Protein AF-A0A913Z3S0-F1 (afdb_monomer_lite)

Radius of gyration: 26.35 Å; chains: 1; bounding box: 71×67×76 Å

Organism: Patiria miniata (NCBI:txid46514)

InterPro domains:
  IPR031569 Apextrin, C-terminal domain [PF16977] (37-246)

Structure (mmCIF, N/CA/C/O backbone):
data_AF-A0A913Z3S0-F1
#
_entry.id   AF-A0A913Z3S0-F1
#
loop_
_atom_site.group_PDB
_atom_site.id
_atom_site.type_symbol
_atom_site.label_atom_id
_atom_site.label_alt_id
_atom_site.label_comp_id
_atom_site.label_asym_id
_atom_site.label_entity_id
_atom_site.label_seq_id
_atom_site.pdbx_PDB_ins_code
_atom_site.Cartn_x
_atom_site.Cartn_y
_atom_site.Cartn_z
_atom_site.occupancy
_atom_site.B_iso_or_equiv
_atom_site.auth_seq_id
_atom_site.auth_comp_id
_atom_site.auth_asym_id
_atom_site.auth_atom_id
_atom_site.pdbx_PDB_model_num
ATOM 1 N N . MET A 1 1 ? 55.922 -27.548 53.285 1.00 49.22 1 MET A N 1
ATOM 2 C CA . MET A 1 1 ? 54.599 -26.896 53.337 1.00 49.22 1 MET A CA 1
ATOM 3 C C . MET A 1 1 ? 54.273 -26.433 51.918 1.00 49.22 1 MET A C 1
ATOM 5 O O . MET A 1 1 ? 53.937 -25.281 51.710 1.00 49.22 1 MET A O 1
ATOM 9 N N . ASP A 1 2 ? 54.401 -27.344 50.937 1.00 49.00 2 ASP A N 1
ATOM 10 C CA . ASP A 1 2 ? 54.644 -26.981 49.523 1.00 49.00 2 ASP A CA 1
ATOM 11 C C . ASP A 1 2 ? 53.854 -27.836 48.517 1.00 49.00 2 ASP A C 1
ATOM 13 O O . ASP A 1 2 ? 54.089 -27.777 47.317 1.00 49.00 2 ASP A O 1
ATOM 17 N N . ALA A 1 3 ? 52.885 -28.629 48.984 1.00 47.06 3 ALA A N 1
ATOM 18 C CA . ALA A 1 3 ? 52.054 -29.469 48.112 1.00 47.06 3 ALA A CA 1
ATOM 19 C C . ALA A 1 3 ? 50.626 -28.924 47.899 1.00 47.06 3 ALA A C 1
ATOM 21 O O . ALA A 1 3 ? 49.913 -29.406 47.025 1.00 47.06 3 ALA A O 1
ATOM 22 N N . LEU A 1 4 ? 50.210 -27.901 48.656 1.00 44.16 4 LEU A N 1
ATOM 23 C CA . LEU A 1 4 ? 48.840 -27.360 48.630 1.00 44.16 4 LEU A CA 1
ATOM 24 C C . LEU A 1 4 ? 48.677 -26.085 47.785 1.00 44.16 4 LEU A C 1
ATOM 26 O O . LEU A 1 4 ? 47.554 -25.741 47.429 1.00 44.16 4 LEU A O 1
ATOM 30 N N . LEU A 1 5 ? 49.770 -25.412 47.398 1.00 44.12 5 LEU A N 1
ATOM 31 C CA . LEU A 1 5 ? 49.706 -24.223 46.531 1.00 44.12 5 LEU A CA 1
ATOM 32 C C . LEU A 1 5 ? 49.682 -24.550 45.023 1.00 44.12 5 LEU A C 1
ATOM 34 O O . LEU A 1 5 ? 49.342 -23.692 44.215 1.00 44.12 5 LEU A O 1
ATOM 38 N N . SER A 1 6 ? 50.019 -25.782 44.630 1.00 49.59 6 SER A N 1
ATOM 39 C CA . SER A 1 6 ? 50.138 -26.183 43.215 1.00 49.59 6 SER A CA 1
ATOM 40 C C . SER A 1 6 ? 48.793 -26.561 42.575 1.00 49.59 6 SER A C 1
ATOM 42 O O . SER A 1 6 ? 48.565 -26.339 41.385 1.00 49.59 6 SER A O 1
ATOM 44 N N . THR A 1 7 ? 47.855 -27.087 43.364 1.00 50.47 7 THR A N 1
ATOM 45 C CA . THR A 1 7 ? 46.539 -27.536 42.881 1.00 50.47 7 THR A CA 1
ATOM 46 C C . THR A 1 7 ? 45.534 -26.392 42.745 1.00 50.47 7 THR A C 1
ATOM 48 O O . THR A 1 7 ? 44.784 -26.365 41.771 1.00 50.47 7 THR A O 1
ATOM 51 N N . GLY A 1 8 ? 45.561 -25.400 43.644 1.00 47.22 8 GLY A N 1
ATOM 52 C CA . GLY A 1 8 ? 44.646 -24.249 43.596 1.00 47.22 8 GLY A CA 1
ATOM 53 C C . GLY A 1 8 ? 44.872 -23.327 42.391 1.00 47.22 8 GLY A C 1
ATOM 54 O O . GLY A 1 8 ? 43.916 -22.881 41.759 1.00 47.22 8 GLY A O 1
ATOM 55 N N . VAL A 1 9 ? 46.133 -23.103 42.006 1.00 52.78 9 VAL A N 1
ATOM 56 C CA . VAL A 1 9 ? 46.482 -22.239 40.862 1.00 52.78 9 VAL A CA 1
ATOM 57 C C . VAL A 1 9 ? 46.132 -22.902 39.525 1.00 52.78 9 VAL A C 1
ATOM 59 O O . VAL A 1 9 ? 45.690 -22.222 38.602 1.00 52.78 9 VAL A O 1
ATOM 62 N N . ARG A 1 10 ? 46.239 -24.237 39.425 1.00 51.81 10 ARG A N 1
ATOM 63 C CA . ARG A 1 10 ? 45.826 -24.991 38.226 1.00 51.81 10 ARG A CA 1
ATOM 64 C C . ARG A 1 10 ? 44.311 -24.971 38.009 1.00 51.81 10 ARG A C 1
ATOM 66 O O . ARG A 1 10 ? 43.880 -24.871 36.864 1.00 51.81 10 ARG A O 1
ATOM 73 N N . PHE A 1 11 ? 43.515 -25.000 39.080 1.00 53.03 11 PHE A N 1
ATOM 74 C CA . PHE A 1 11 ? 42.055 -24.867 38.985 1.00 53.03 11 PHE A CA 1
ATOM 75 C C . PHE A 1 11 ? 41.619 -23.461 38.556 1.00 53.03 11 PHE A C 1
ATOM 77 O O . PHE A 1 11 ? 40.721 -23.326 37.728 1.00 53.03 11 PHE A O 1
ATOM 84 N N . LEU A 1 12 ? 42.290 -22.417 39.050 1.00 51.47 12 LEU A N 1
ATOM 85 C CA . LEU A 1 12 ? 42.024 -21.035 38.639 1.00 51.47 12 LEU A CA 1
ATOM 86 C C . LEU A 1 12 ? 42.418 -20.772 37.178 1.00 51.47 12 LEU A C 1
ATOM 88 O O . LEU A 1 12 ? 41.673 -20.110 36.461 1.00 51.47 12 LEU A O 1
ATOM 92 N N . LEU A 1 13 ? 43.532 -21.340 36.702 1.00 50.69 13 LEU A N 1
ATOM 93 C CA . LEU A 1 13 ? 43.939 -21.227 35.296 1.00 50.69 13 LEU A CA 1
ATOM 94 C C . LEU A 1 13 ? 42.990 -21.961 34.340 1.00 50.69 13 LEU A C 1
ATOM 96 O O . LEU A 1 13 ? 42.693 -21.427 33.277 1.00 50.69 13 LEU A O 1
ATOM 100 N N . LEU A 1 14 ? 42.478 -23.137 34.721 1.00 53.06 14 LEU A N 1
ATOM 101 C CA . LEU A 1 14 ? 41.482 -23.869 33.926 1.00 53.06 14 LEU A CA 1
ATOM 102 C C . LEU A 1 14 ? 40.131 -23.143 33.883 1.00 53.06 14 LEU A C 1
ATOM 104 O O . LEU A 1 14 ? 39.537 -23.051 32.815 1.00 53.06 14 LEU A O 1
ATOM 108 N N . ALA A 1 15 ? 39.685 -22.552 34.996 1.00 53.06 15 ALA A N 1
ATOM 109 C CA . ALA A 1 15 ? 38.455 -21.758 35.023 1.00 53.06 15 ALA A CA 1
ATOM 110 C C . ALA A 1 15 ? 38.565 -20.471 34.182 1.00 53.06 15 ALA A C 1
ATOM 112 O O . ALA A 1 15 ? 37.610 -20.091 33.508 1.00 53.06 15 ALA A O 1
ATOM 113 N N . VAL A 1 16 ? 39.732 -19.814 34.166 1.00 54.34 16 VAL A N 1
ATOM 114 C CA . VAL A 1 16 ? 39.982 -18.632 33.318 1.00 54.34 16 VAL A CA 1
ATOM 115 C C . VAL A 1 16 ? 40.140 -19.020 31.837 1.00 54.34 16 VAL A C 1
ATOM 117 O O . VAL A 1 16 ? 39.708 -18.268 30.961 1.00 54.34 16 VAL A O 1
ATOM 120 N N . LEU A 1 17 ? 40.681 -20.204 31.527 1.00 48.53 17 LEU A N 1
ATOM 121 C CA . LEU A 1 17 ? 40.713 -20.738 30.158 1.00 48.53 17 LEU A CA 1
ATOM 122 C C . LEU A 1 17 ? 39.316 -21.124 29.642 1.00 48.53 17 LEU A C 1
ATOM 124 O O . LEU A 1 17 ? 38.975 -20.767 28.520 1.00 48.53 17 LEU A O 1
ATOM 128 N N . GLU A 1 18 ? 38.469 -21.736 30.468 1.00 50.16 18 GLU A N 1
ATOM 129 C CA . GLU A 1 18 ? 37.053 -21.987 30.146 1.00 50.16 18 GLU A CA 1
ATOM 130 C C . GLU A 1 18 ? 36.276 -20.667 29.944 1.00 50.16 18 GLU A C 1
ATOM 132 O O . GLU A 1 18 ? 35.569 -20.505 28.950 1.00 50.16 18 GLU A O 1
ATOM 137 N N . LEU A 1 19 ? 36.483 -19.657 30.801 1.00 47.25 19 LEU A N 1
ATOM 138 C CA . LEU A 1 19 ? 35.848 -18.332 30.670 1.00 47.25 19 LEU A CA 1
ATOM 139 C C . LEU A 1 19 ? 36.369 -17.499 29.481 1.00 47.25 19 LEU A C 1
ATOM 141 O O . LEU A 1 19 ? 35.657 -16.619 28.992 1.00 47.25 19 LEU A O 1
ATOM 145 N N . SER A 1 20 ? 37.586 -17.761 28.995 1.00 49.09 20 SER A N 1
ATOM 146 C CA . SER A 1 20 ? 38.148 -17.103 27.801 1.00 49.09 20 SER A CA 1
ATOM 147 C C . SER A 1 20 ? 37.795 -17.826 26.497 1.00 49.09 20 SER A C 1
ATOM 149 O O . SER A 1 20 ? 37.599 -17.165 25.475 1.00 49.09 20 SER A O 1
ATOM 151 N N . LEU A 1 21 ? 37.592 -19.147 26.532 1.00 45.66 21 LEU A N 1
ATOM 152 C CA . LEU A 1 21 ? 37.052 -19.908 25.402 1.00 45.66 21 LEU A CA 1
ATOM 153 C C . LEU A 1 21 ? 35.543 -19.668 25.217 1.00 45.66 21 LEU A C 1
ATOM 155 O O . LEU A 1 21 ? 35.078 -19.606 24.080 1.00 45.66 21 LEU A O 1
ATOM 159 N N . PHE A 1 22 ? 34.794 -19.376 26.288 1.00 42.31 22 PHE A N 1
ATOM 160 C CA . PHE A 1 22 ? 33.386 -18.956 26.188 1.00 42.31 22 PHE A CA 1
ATOM 161 C C . PHE A 1 22 ? 33.169 -17.508 25.713 1.00 42.31 22 PHE A C 1
ATOM 163 O O . PHE A 1 22 ? 32.039 -17.134 25.400 1.00 42.31 22 PHE A O 1
ATOM 170 N N . ARG A 1 23 ? 34.221 -16.686 25.584 1.00 41.53 23 ARG A N 1
ATOM 171 C CA . ARG A 1 23 ? 34.116 -15.343 24.976 1.00 41.53 23 ARG A CA 1
ATOM 172 C C . ARG A 1 23 ? 34.220 -15.331 23.449 1.00 41.53 23 ARG A C 1
ATOM 174 O O . ARG A 1 23 ? 34.022 -14.275 22.855 1.00 41.53 23 ARG A O 1
ATOM 181 N N . SER A 1 24 ? 34.489 -16.471 22.811 1.00 44.44 24 SER A N 1
ATOM 182 C CA . SER A 1 24 ? 34.854 -16.510 21.386 1.00 44.44 24 SER A CA 1
ATOM 183 C C . SER A 1 24 ? 33.814 -17.151 20.451 1.00 44.44 24 SER A C 1
ATOM 185 O O . SER A 1 24 ? 34.102 -17.317 19.272 1.00 44.44 24 SER A O 1
ATOM 187 N N . VAL A 1 25 ? 32.596 -17.476 20.917 1.00 44.62 25 VAL A N 1
ATOM 188 C CA . VAL A 1 25 ? 31.529 -18.059 20.061 1.00 44.62 25 VAL A CA 1
ATOM 189 C C . VAL A 1 25 ? 30.161 -17.396 20.279 1.00 44.62 25 VAL A C 1
ATOM 191 O O . VAL A 1 25 ? 29.127 -18.049 20.302 1.00 44.62 25 VAL A O 1
ATOM 194 N N . ILE A 1 26 ? 30.128 -16.069 20.414 1.00 40.88 26 ILE A N 1
ATOM 195 C CA . ILE A 1 26 ? 28.912 -15.279 20.147 1.00 40.88 26 ILE A CA 1
ATOM 196 C C . ILE A 1 26 ? 29.317 -14.025 19.361 1.00 40.88 26 ILE A C 1
ATOM 198 O O . ILE A 1 26 ? 29.031 -12.896 19.738 1.00 40.88 26 ILE A O 1
ATOM 202 N N . THR A 1 27 ? 29.956 -14.204 18.207 1.00 36.81 27 THR A N 1
ATOM 203 C CA . THR A 1 27 ? 29.593 -13.365 17.060 1.00 36.81 27 THR A CA 1
ATOM 204 C C . THR A 1 27 ? 28.292 -13.944 16.524 1.00 36.81 27 THR A C 1
ATOM 206 O O . THR A 1 27 ? 28.250 -14.644 15.517 1.00 36.81 27 THR A O 1
ATOM 209 N N . VAL A 1 28 ? 27.195 -13.673 17.240 1.00 35.31 28 VAL A N 1
ATOM 210 C CA . VAL A 1 28 ? 25.898 -13.617 16.575 1.00 35.31 28 VAL A CA 1
ATOM 211 C C . VAL A 1 28 ? 26.104 -12.592 15.477 1.00 35.31 28 VAL A C 1
ATOM 213 O O . VAL A 1 28 ? 26.334 -11.414 15.753 1.00 35.31 28 VAL A O 1
ATOM 216 N N . LEU A 1 29 ? 26.095 -13.073 14.237 1.00 31.69 29 LEU A N 1
ATOM 217 C CA . LEU A 1 29 ? 25.729 -12.286 13.078 1.00 31.69 29 LEU A CA 1
ATOM 218 C C . LEU A 1 29 ? 24.422 -11.573 13.441 1.00 31.69 29 LEU A C 1
ATOM 220 O O . LEU A 1 29 ? 23.332 -12.077 13.198 1.00 31.69 29 LEU A O 1
ATOM 224 N N . HIS A 1 30 ? 24.521 -10.385 14.034 1.00 35.31 30 HIS A N 1
ATOM 225 C CA . HIS A 1 30 ? 23.514 -9.359 13.861 1.00 35.31 30 HIS A CA 1
ATOM 226 C C . HIS A 1 30 ? 23.657 -8.916 12.402 1.00 35.31 30 HIS A C 1
ATOM 228 O O . HIS A 1 30 ? 24.144 -7.829 12.100 1.00 35.31 30 HIS A O 1
ATOM 234 N N . SER A 1 31 ? 23.248 -9.778 11.461 1.00 35.12 31 SER A N 1
ATOM 235 C CA . SER A 1 31 ? 22.672 -9.263 10.229 1.00 35.12 31 SER A CA 1
ATOM 236 C C . SER A 1 31 ? 21.487 -8.443 10.713 1.00 35.12 31 SER A C 1
ATOM 238 O O . SER A 1 31 ? 20.513 -9.022 11.190 1.00 35.12 31 SER A O 1
ATOM 240 N N . GLY A 1 32 ? 21.655 -7.118 10.770 1.00 38.78 32 GLY A N 1
ATOM 241 C CA . GLY A 1 32 ? 20.707 -6.214 11.412 1.00 38.78 32 GLY A CA 1
ATOM 242 C C . GLY A 1 32 ? 19.285 -6.598 11.034 1.00 38.78 32 GLY A C 1
ATOM 243 O O . GLY A 1 32 ? 18.932 -6.544 9.854 1.00 38.78 32 GLY A O 1
ATOM 244 N N . ARG A 1 33 ? 18.529 -7.060 12.033 1.00 47.69 33 ARG A N 1
ATOM 245 C CA . ARG A 1 33 ? 17.129 -7.440 11.900 1.00 47.69 33 ARG A CA 1
ATOM 246 C C . ARG A 1 33 ? 16.402 -6.229 11.337 1.00 47.69 33 ARG A C 1
ATOM 248 O O . ARG A 1 33 ? 16.387 -5.165 11.953 1.00 47.69 33 ARG A O 1
ATOM 255 N N . MET A 1 34 ? 15.945 -6.350 10.101 1.00 58.78 34 MET A N 1
ATOM 256 C CA . MET A 1 34 ? 15.409 -5.227 9.355 1.00 58.78 34 MET A CA 1
ATOM 257 C C . MET A 1 34 ? 13.897 -5.317 9.428 1.00 58.78 34 MET A C 1
ATOM 259 O O . MET A 1 34 ? 13.270 -6.025 8.646 1.00 58.78 34 MET A O 1
ATOM 263 N N . ASP A 1 35 ? 13.342 -4.625 10.415 1.00 65.00 35 ASP A N 1
ATOM 264 C CA . ASP A 1 35 ? 11.901 -4.521 10.599 1.00 65.00 35 ASP A CA 1
ATOM 265 C C . ASP A 1 35 ? 11.442 -3.228 9.911 1.00 65.00 35 ASP A C 1
ATOM 267 O O . ASP A 1 35 ? 11.605 -2.132 10.456 1.00 65.00 35 ASP A O 1
ATOM 271 N N . GLY A 1 36 ? 10.930 -3.342 8.688 1.00 78.62 36 GLY A N 1
ATOM 272 C CA . GLY A 1 36 ? 10.417 -2.211 7.923 1.00 78.62 36 GLY A CA 1
ATOM 273 C C . GLY A 1 36 ? 9.158 -2.603 7.169 1.00 78.62 36 GLY A C 1
ATOM 274 O O . GLY A 1 36 ? 9.085 -3.684 6.576 1.00 78.62 36 GLY A O 1
ATOM 275 N N . TYR A 1 37 ? 8.174 -1.710 7.172 1.00 87.81 37 TYR A N 1
ATOM 276 C CA . TYR A 1 37 ? 6.877 -1.948 6.544 1.00 87.81 37 TYR A CA 1
ATOM 277 C C . TYR A 1 37 ? 6.482 -0.761 5.689 1.00 87.81 37 TYR A C 1
ATOM 279 O O . TYR A 1 37 ? 6.926 0.366 5.916 1.00 87.81 37 TYR A O 1
ATOM 287 N N . ALA A 1 38 ? 5.640 -1.016 4.699 1.00 92.00 38 ALA A N 1
ATOM 288 C CA . ALA A 1 38 ? 5.065 0.041 3.901 1.00 92.00 38 ALA A CA 1
ATOM 289 C C . ALA A 1 38 ? 3.574 -0.159 3.695 1.00 92.00 38 ALA A C 1
ATOM 291 O O . ALA A 1 38 ? 3.070 -1.281 3.602 1.00 92.00 38 ALA A O 1
ATOM 292 N N . LEU A 1 39 ? 2.892 0.966 3.561 1.00 94.94 39 LEU A N 1
ATOM 293 C CA . LEU A 1 39 ? 1.493 1.045 3.186 1.00 94.94 39 LEU A CA 1
ATOM 294 C C . LEU A 1 39 ? 1.390 1.858 1.893 1.00 94.94 39 LEU A C 1
ATOM 296 O O . LEU A 1 39 ? 2.213 2.751 1.677 1.00 94.94 39 LEU A O 1
ATOM 300 N N . PRO A 1 40 ? 0.408 1.589 1.023 1.00 95.75 40 PRO A N 1
ATOM 301 C CA . PRO A 1 40 ? 0.079 2.511 -0.056 1.00 95.75 40 PRO A CA 1
ATOM 302 C C . PRO A 1 40 ? -0.143 3.923 0.492 1.00 95.75 40 PRO A C 1
ATOM 304 O O . PRO A 1 40 ? -0.771 4.095 1.538 1.00 95.75 40 PRO A O 1
ATOM 307 N N . ARG A 1 41 ? 0.399 4.933 -0.189 1.00 95.31 41 ARG A N 1
ATOM 308 C CA . ARG A 1 41 ? 0.311 6.323 0.263 1.00 95.31 41 ARG A CA 1
ATOM 309 C C . ARG A 1 41 ? -1.064 6.898 -0.077 1.00 95.31 41 ARG A C 1
ATOM 311 O O . ARG A 1 41 ? -1.440 6.867 -1.245 1.00 95.31 41 ARG A O 1
ATOM 318 N N . PRO A 1 42 ? -1.805 7.467 0.882 1.00 95.62 42 PRO A N 1
ATOM 319 C CA . PRO A 1 42 ? -2.988 8.259 0.568 1.00 95.62 42 PRO A CA 1
ATOM 320 C C . PRO A 1 42 ? -2.648 9.586 -0.108 1.00 95.62 42 PRO A C 1
ATOM 322 O O . PRO A 1 42 ? -1.573 10.146 0.107 1.00 95.62 42 PRO A O 1
ATOM 325 N N . LEU A 1 43 ? -3.602 10.163 -0.843 1.00 93.19 43 LEU A N 1
ATOM 326 C CA . LEU A 1 43 ? -3.465 11.506 -1.427 1.00 93.19 43 LEU A CA 1
ATOM 327 C C . LEU A 1 43 ? -3.215 12.597 -0.372 1.00 93.19 43 LEU A C 1
ATOM 329 O O . LEU A 1 43 ? -2.588 13.618 -0.663 1.00 93.19 43 LEU A O 1
ATOM 333 N N . THR A 1 44 ? -3.667 12.381 0.865 1.00 91.62 44 THR A N 1
ATOM 334 C CA . THR A 1 44 ? -3.409 13.275 2.003 1.00 91.62 44 THR A CA 1
ATOM 335 C C . THR A 1 44 ? -1.950 13.265 2.469 1.00 91.62 44 THR A C 1
ATOM 337 O O . THR A 1 44 ? -1.547 14.181 3.183 1.00 91.62 44 THR A O 1
ATOM 340 N N . GLY A 1 45 ? -1.154 12.282 2.040 1.00 91.69 45 GLY A N 1
ATOM 341 C CA . GLY A 1 45 ? 0.229 12.068 2.461 1.00 91.69 45 GLY A CA 1
ATOM 342 C C . GLY A 1 45 ? 0.366 11.006 3.552 1.00 91.69 45 GLY A C 1
ATOM 343 O O . GLY A 1 45 ? -0.612 10.376 3.953 1.00 91.69 45 GLY A O 1
ATOM 344 N N . CYS A 1 46 ? 1.600 10.800 4.007 1.00 89.50 46 CYS A N 1
ATOM 345 C CA . CYS A 1 46 ? 1.919 9.847 5.065 1.00 89.50 46 CYS A CA 1
ATOM 346 C C . CYS A 1 46 ? 1.687 10.422 6.463 1.00 89.50 46 CYS A C 1
ATOM 348 O O . CYS A 1 46 ? 1.741 11.637 6.666 1.00 89.50 46 CYS A O 1
ATOM 350 N N . THR A 1 47 ? 1.464 9.526 7.427 1.00 84.56 47 THR A N 1
ATOM 351 C CA . THR A 1 47 ? 1.473 9.876 8.852 1.00 84.56 47 THR A CA 1
ATOM 352 C C . THR A 1 47 ? 2.847 10.407 9.279 1.00 84.56 47 THR A C 1
ATOM 354 O O . THR A 1 47 ? 3.853 10.202 8.588 1.00 84.56 47 THR A O 1
ATOM 357 N N . GLU A 1 48 ? 2.896 11.111 10.409 1.00 72.69 48 GLU A N 1
ATOM 358 C CA . GLU A 1 48 ? 4.136 11.685 10.933 1.00 72.69 48 GLU A CA 1
ATOM 359 C C . GLU A 1 48 ? 5.213 10.595 11.099 1.00 72.69 48 GLU A C 1
ATOM 361 O O . GLU A 1 48 ? 4.917 9.452 11.444 1.00 72.69 48 GLU A O 1
ATOM 366 N N . HIS A 1 49 ? 6.468 10.932 10.792 1.00 76.62 49 HIS A N 1
ATOM 367 C CA . HIS A 1 49 ? 7.634 10.030 10.838 1.00 76.62 49 HIS A CA 1
ATOM 368 C C . HIS A 1 49 ? 7.692 8.898 9.795 1.00 76.62 49 HIS A C 1
ATOM 370 O O . HIS A 1 49 ? 8.673 8.154 9.770 1.00 76.62 49 HIS A O 1
ATOM 376 N N . TRP A 1 50 ? 6.719 8.787 8.887 1.00 84.38 50 TRP A N 1
ATOM 377 C CA . TRP A 1 50 ? 6.805 7.872 7.745 1.00 84.38 50 TRP A CA 1
ATOM 378 C C . TRP A 1 50 ? 7.356 8.591 6.512 1.00 84.38 50 TRP A C 1
ATOM 380 O O . TRP A 1 50 ? 7.050 9.756 6.257 1.00 84.38 50 TRP A O 1
ATOM 390 N N . ALA A 1 51 ? 8.180 7.894 5.732 1.00 84.81 51 ALA A N 1
ATOM 391 C CA . ALA A 1 51 ? 8.805 8.456 4.542 1.00 84.81 51 ALA A CA 1
ATOM 392 C C . ALA A 1 51 ? 7.993 8.156 3.277 1.00 84.81 51 ALA A C 1
ATOM 394 O O . ALA A 1 51 ? 7.542 7.029 3.070 1.00 84.81 51 ALA A O 1
ATOM 395 N N . ASP A 1 52 ? 7.877 9.150 2.397 1.00 86.50 52 ASP A N 1
ATOM 396 C CA . ASP A 1 52 ? 7.329 8.963 1.054 1.00 86.50 52 ASP A CA 1
ATOM 397 C C . ASP A 1 52 ? 8.322 8.158 0.195 1.00 86.50 52 ASP A C 1
ATOM 399 O O . ASP A 1 52 ? 9.467 8.572 -0.014 1.00 86.50 52 ASP A O 1
ATOM 403 N N . PHE A 1 53 ? 7.869 7.044 -0.372 1.00 86.81 53 PHE A N 1
ATOM 404 C CA . PHE A 1 53 ? 8.607 6.252 -1.349 1.00 86.81 53 PHE A CA 1
ATOM 405 C C . PHE A 1 53 ? 7.838 6.191 -2.664 1.00 86.81 53 PHE A C 1
ATOM 407 O O . PHE A 1 53 ? 6.637 5.944 -2.675 1.00 86.81 53 PHE A O 1
ATOM 414 N N . ARG A 1 54 ? 8.524 6.396 -3.791 1.00 88.94 54 ARG A N 1
ATOM 415 C CA . ARG A 1 54 ? 7.885 6.442 -5.112 1.00 88.94 54 ARG A CA 1
ATOM 416 C C . ARG A 1 54 ? 8.509 5.442 -6.058 1.00 88.94 54 ARG A C 1
ATOM 418 O O . ARG A 1 54 ? 9.728 5.437 -6.246 1.00 88.94 54 ARG A O 1
ATOM 425 N N . VAL A 1 55 ? 7.661 4.670 -6.718 1.00 88.25 55 VAL A N 1
ATOM 426 C CA . VAL A 1 55 ? 8.058 3.696 -7.727 1.00 88.25 55 VAL A CA 1
ATOM 427 C C . VAL A 1 55 ? 7.337 3.998 -9.032 1.00 88.25 55 VAL A C 1
ATOM 429 O O . VAL A 1 55 ? 6.159 4.338 -9.042 1.00 88.25 55 VAL A O 1
ATOM 432 N N . ARG A 1 56 ? 8.041 3.852 -10.151 1.00 90.81 56 ARG A N 1
ATOM 433 C CA . ARG A 1 56 ? 7.427 3.834 -11.479 1.00 90.81 56 ARG A CA 1
ATOM 434 C C . ARG A 1 56 ? 7.205 2.389 -11.884 1.00 90.81 56 ARG A C 1
ATOM 436 O O . ARG A 1 56 ? 8.173 1.634 -11.930 1.00 90.81 56 ARG A O 1
ATOM 443 N N . LEU A 1 57 ? 5.966 2.020 -12.169 1.00 89.69 57 LEU A N 1
ATOM 444 C CA . LEU A 1 57 ? 5.605 0.734 -12.751 1.00 89.69 57 LEU A CA 1
ATOM 445 C C . LEU A 1 57 ? 5.370 0.941 -14.239 1.00 89.69 57 LEU A C 1
ATOM 447 O O . LEU A 1 57 ? 4.610 1.827 -14.616 1.00 89.69 57 LEU A O 1
ATOM 451 N N . ARG A 1 58 ? 6.036 0.139 -15.068 1.00 89.81 58 ARG A N 1
ATOM 452 C CA . ARG A 1 58 ? 5.902 0.184 -16.520 1.00 89.81 58 ARG A CA 1
ATOM 453 C C . ARG A 1 58 ? 5.431 -1.151 -17.079 1.00 89.81 58 ARG A C 1
ATOM 455 O O . ARG A 1 58 ? 6.031 -2.188 -16.782 1.00 89.81 58 ARG A O 1
ATOM 462 N N . TYR A 1 59 ? 4.419 -1.105 -17.934 1.00 87.44 59 TYR A N 1
ATOM 463 C CA . TYR A 1 59 ? 3.897 -2.231 -18.698 1.00 87.44 59 TYR A CA 1
ATOM 464 C C . TYR A 1 59 ? 3.180 -1.734 -19.960 1.00 87.44 59 TYR A C 1
ATOM 466 O O . TYR A 1 59 ? 2.652 -0.634 -19.954 1.00 87.44 59 TYR A O 1
ATOM 474 N N . SER A 1 60 ? 3.157 -2.523 -21.037 1.00 87.31 60 SER A N 1
ATOM 475 C CA . SER A 1 60 ? 2.499 -2.105 -22.285 1.00 87.31 60 SER A CA 1
ATOM 476 C C . SER A 1 60 ? 1.008 -1.843 -22.057 1.00 87.31 60 SER A C 1
ATOM 478 O O . SER A 1 60 ? 0.323 -2.714 -21.529 1.00 87.31 60 SER A O 1
ATOM 480 N N . ASN A 1 61 ? 0.512 -0.679 -22.477 1.00 83.25 61 ASN A N 1
ATOM 481 C CA . ASN A 1 61 ? -0.869 -0.221 -22.306 1.00 83.25 61 ASN A CA 1
ATOM 482 C C . ASN A 1 61 ? -1.373 -0.284 -20.853 1.00 83.25 61 ASN A C 1
ATOM 484 O O . ASN A 1 61 ? -2.575 -0.442 -20.621 1.00 83.25 61 ASN A O 1
ATOM 488 N N . LEU A 1 62 ? -0.471 -0.168 -19.869 1.00 84.56 62 LEU A N 1
ATOM 489 C CA . LEU A 1 62 ? -0.805 -0.298 -18.450 1.00 84.56 62 LEU A CA 1
ATOM 490 C C . LEU A 1 62 ? -1.985 0.590 -18.064 1.00 84.56 62 LEU A C 1
ATOM 492 O O . LEU A 1 62 ? -2.915 0.129 -17.410 1.00 84.56 62 LEU A O 1
ATOM 496 N N . THR A 1 63 ? -1.955 1.848 -18.485 1.00 83.69 63 THR A N 1
ATOM 497 C CA . THR A 1 63 ? -2.947 2.852 -18.103 1.00 83.69 63 THR A CA 1
ATOM 498 C C . THR A 1 63 ? -4.321 2.552 -18.699 1.00 83.69 63 THR A C 1
ATOM 500 O O . THR A 1 63 ? -5.325 2.671 -18.005 1.00 83.69 63 THR A O 1
ATOM 503 N N . HIS A 1 64 ? -4.375 2.122 -19.963 1.00 85.62 64 HIS A N 1
ATOM 504 C CA . HIS A 1 64 ? -5.636 1.850 -20.670 1.00 85.62 64 HIS A CA 1
ATOM 505 C C . HIS A 1 64 ? -6.334 0.584 -20.181 1.00 85.62 64 HIS A C 1
ATOM 507 O O . HIS A 1 64 ? -7.558 0.490 -20.231 1.00 85.62 64 HIS A O 1
ATOM 513 N N . GLU A 1 65 ? -5.563 -0.400 -19.727 1.00 86.56 65 GLU A N 1
ATOM 514 C CA . GLU A 1 65 ? -6.101 -1.686 -19.288 1.00 86.56 65 GLU A CA 1
ATOM 515 C C . GLU A 1 65 ? -6.307 -1.775 -17.767 1.00 86.56 65 GLU A C 1
ATOM 517 O O . GLU A 1 65 ? -6.947 -2.715 -17.286 1.00 86.56 65 GLU A O 1
ATOM 522 N N . THR A 1 66 ? -5.776 -0.818 -16.999 1.00 89.38 66 THR A N 1
ATOM 523 C CA . THR A 1 66 ? -5.985 -0.755 -15.548 1.00 89.38 66 THR A CA 1
ATOM 524 C C . THR A 1 66 ? -7.366 -0.186 -15.240 1.00 89.38 66 THR A C 1
ATOM 526 O O . THR A 1 66 ? -7.733 0.889 -15.704 1.00 89.38 66 THR A O 1
ATOM 529 N N . ASN A 1 67 ? -8.120 -0.885 -14.397 1.00 92.62 67 ASN A N 1
ATOM 530 C CA . ASN A 1 67 ? -9.419 -0.439 -13.908 1.00 92.62 67 ASN A CA 1
ATOM 531 C C . ASN A 1 67 ? -9.338 -0.143 -12.403 1.00 92.62 67 ASN A C 1
ATOM 533 O O . ASN A 1 67 ? -8.936 -1.004 -11.621 1.00 92.62 67 ASN A O 1
ATOM 537 N N . ILE A 1 68 ? -9.726 1.059 -11.987 1.00 92.88 68 ILE A N 1
ATOM 538 C CA . ILE A 1 68 ? -9.669 1.516 -10.591 1.00 92.88 68 ILE A CA 1
ATOM 539 C C . ILE A 1 68 ? -11.062 1.891 -10.086 1.00 92.88 68 ILE A C 1
ATOM 541 O O . ILE A 1 68 ? -11.962 2.177 -10.872 1.00 92.88 68 ILE A O 1
ATOM 545 N N . SER A 1 69 ? -11.255 1.885 -8.768 1.00 92.88 69 SER A N 1
ATOM 546 C CA . SER A 1 69 ? -12.478 2.436 -8.165 1.00 92.88 69 SER A CA 1
ATOM 547 C C . SER A 1 69 ? -12.680 3.913 -8.525 1.00 92.88 69 SER A C 1
ATOM 549 O O . SER A 1 69 ? -11.707 4.649 -8.652 1.00 92.88 69 SER A O 1
ATOM 551 N N . GLU A 1 70 ? -13.937 4.355 -8.650 1.00 85.44 70 GLU A N 1
ATOM 552 C CA . GLU A 1 70 ? -14.271 5.745 -9.014 1.00 85.44 70 GLU A CA 1
ATOM 553 C C . GLU A 1 70 ? -13.773 6.760 -7.970 1.00 85.44 70 GLU A C 1
ATOM 555 O O . GLU A 1 70 ? -13.219 7.801 -8.317 1.00 85.44 70 GLU A O 1
ATOM 560 N N . GLU A 1 71 ? -13.904 6.431 -6.685 1.00 84.31 71 GLU A N 1
ATOM 561 C CA . GLU A 1 71 ? -13.403 7.239 -5.572 1.00 84.31 71 GLU A CA 1
ATOM 562 C C . GLU A 1 71 ? -12.088 6.654 -5.050 1.00 84.31 71 GLU A C 1
ATOM 564 O O . GLU A 1 71 ? -12.049 5.966 -4.032 1.00 84.31 71 GLU A O 1
ATOM 569 N N . PHE A 1 72 ? -10.997 6.891 -5.781 1.00 87.38 72 PHE A N 1
ATOM 570 C CA . PHE A 1 72 ? -9.675 6.362 -5.447 1.00 87.38 72 PHE A CA 1
ATOM 571 C C . PHE A 1 72 ? -8.833 7.391 -4.681 1.00 87.38 72 PHE A C 1
ATOM 573 O O . PHE A 1 72 ? -8.485 8.443 -5.215 1.00 87.38 72 PHE A O 1
ATOM 580 N N . GLN A 1 73 ? -8.496 7.099 -3.420 1.00 92.69 73 GLN A N 1
ATOM 581 C CA . GLN A 1 73 ? -7.780 8.035 -2.530 1.00 92.69 73 GLN A CA 1
ATOM 582 C C . GLN A 1 73 ? -6.286 7.707 -2.398 1.00 92.69 73 GLN A C 1
ATOM 584 O O . GLN A 1 73 ? -5.607 8.184 -1.485 1.00 92.69 73 GLN A O 1
ATOM 589 N N . LEU A 1 74 ? -5.778 6.815 -3.243 1.00 92.00 74 LEU A N 1
ATOM 590 C CA . LEU A 1 74 ? -4.407 6.322 -3.218 1.00 92.00 74 LEU A CA 1
ATOM 591 C C . LEU A 1 74 ? -3.564 7.142 -4.201 1.00 92.00 74 LEU A C 1
ATOM 593 O O . LEU A 1 74 ? -4.014 7.490 -5.290 1.00 92.00 74 LEU A O 1
ATOM 597 N N . ALA A 1 75 ? -2.333 7.462 -3.810 1.00 92.81 75 ALA A N 1
ATOM 598 C CA . ALA A 1 75 ? -1.379 8.210 -4.617 1.00 92.81 75 ALA A CA 1
ATOM 599 C C . ALA A 1 75 ? -0.823 7.330 -5.751 1.00 92.81 75 ALA A C 1
ATOM 601 O O . ALA A 1 75 ? 0.225 6.685 -5.622 1.00 92.81 75 ALA A O 1
ATOM 602 N N . LEU A 1 76 ? -1.575 7.304 -6.850 1.00 91.81 76 LEU A N 1
ATOM 603 C CA . LEU A 1 76 ? -1.256 6.643 -8.107 1.00 91.81 76 LEU A CA 1
ATOM 604 C C . LEU A 1 76 ? -1.454 7.639 -9.251 1.00 91.81 76 LEU A C 1
ATOM 606 O O . LEU A 1 76 ? -2.586 7.975 -9.588 1.00 91.81 76 LEU A O 1
ATOM 610 N N . ASP A 1 77 ? -0.357 8.082 -9.859 1.00 91.12 77 ASP A N 1
ATOM 611 C CA . ASP A 1 77 ? -0.399 9.026 -10.976 1.00 91.12 77 ASP A CA 1
ATOM 612 C C . ASP A 1 77 ? -0.072 8.325 -12.294 1.00 91.12 77 ASP A C 1
ATOM 614 O O . ASP A 1 77 ? 0.847 7.512 -12.377 1.00 91.12 77 ASP A O 1
ATOM 618 N N . THR A 1 78 ? -0.783 8.676 -13.359 1.00 91.44 78 THR A N 1
ATOM 619 C CA . THR A 1 78 ? -0.417 8.262 -14.719 1.00 91.44 78 THR A CA 1
ATOM 620 C C . THR A 1 78 ? 0.669 9.191 -15.249 1.00 91.44 78 THR A C 1
ATOM 622 O O . THR A 1 78 ? 0.503 10.410 -15.221 1.00 91.44 78 THR A O 1
ATOM 625 N N . LEU A 1 79 ? 1.779 8.632 -15.735 1.00 90.94 79 LEU A N 1
ATOM 626 C CA . LEU A 1 79 ? 2.849 9.406 -16.375 1.00 90.94 79 LEU A CA 1
ATOM 627 C C . LEU A 1 79 ? 2.755 9.348 -17.902 1.00 90.94 79 LEU A C 1
ATOM 629 O O . LEU A 1 79 ? 2.962 10.361 -18.565 1.00 90.94 79 LEU A O 1
ATOM 633 N N . ASP A 1 80 ? 2.459 8.165 -18.440 1.00 92.06 80 ASP A N 1
ATOM 634 C CA . ASP A 1 80 ? 2.233 7.899 -19.861 1.00 92.06 80 ASP A CA 1
ATOM 635 C C . ASP A 1 80 ? 1.342 6.648 -20.030 1.00 92.06 80 ASP A C 1
ATOM 637 O O . ASP A 1 80 ? 0.900 6.059 -19.039 1.00 92.06 80 ASP A O 1
ATOM 641 N N . ASP A 1 81 ? 1.054 6.243 -21.270 1.00 90.00 81 ASP A N 1
ATOM 642 C CA . ASP A 1 81 ? 0.184 5.090 -21.575 1.00 90.00 81 ASP A CA 1
ATOM 643 C C . ASP A 1 81 ? 0.685 3.765 -20.969 1.00 90.00 81 ASP A C 1
ATOM 645 O O . ASP A 1 81 ? -0.113 2.870 -20.675 1.00 90.00 81 ASP A O 1
ATOM 649 N N . ASP A 1 82 ? 1.994 3.662 -20.732 1.00 91.19 82 ASP A N 1
ATOM 650 C CA . ASP A 1 82 ? 2.654 2.454 -20.248 1.00 91.19 82 ASP A CA 1
ATOM 651 C C . ASP A 1 82 ? 3.121 2.566 -18.794 1.00 91.19 82 ASP A C 1
ATOM 653 O O . ASP A 1 82 ? 3.605 1.584 -18.231 1.00 91.19 82 ASP A O 1
ATOM 657 N N . THR A 1 83 ? 3.060 3.751 -18.180 1.00 90.81 83 THR A N 1
ATOM 658 C CA . THR A 1 83 ? 3.781 4.036 -16.936 1.00 90.81 83 THR A CA 1
ATOM 659 C C . THR A 1 83 ? 2.901 4.736 -15.911 1.00 90.81 83 THR A C 1
ATOM 661 O O . THR A 1 83 ? 2.425 5.851 -16.128 1.00 90.81 83 THR A O 1
ATOM 664 N N . VAL A 1 84 ? 2.807 4.132 -14.725 1.00 91.81 84 VAL A N 1
ATOM 665 C CA . VAL A 1 84 ? 2.177 4.728 -13.540 1.00 91.81 84 VAL A CA 1
ATOM 666 C C . VAL A 1 84 ? 3.212 4.963 -12.439 1.00 91.81 84 VAL A C 1
ATOM 668 O O . VAL A 1 84 ? 4.159 4.192 -12.264 1.00 91.81 84 VAL A O 1
ATOM 671 N N . LEU A 1 85 ? 3.051 6.044 -11.687 1.00 91.88 85 LEU A N 1
ATOM 672 C CA . LEU A 1 85 ? 3.794 6.359 -10.476 1.00 91.88 85 LEU A CA 1
ATOM 673 C C . LEU A 1 85 ? 2.970 5.896 -9.275 1.00 91.88 85 LEU A C 1
ATOM 675 O O . LEU A 1 85 ? 1.942 6.491 -8.975 1.00 91.88 85 LEU A O 1
ATOM 679 N N . PHE A 1 86 ? 3.425 4.854 -8.586 1.00 92.12 86 PHE A N 1
ATOM 680 C CA . PHE A 1 86 ? 2.794 4.350 -7.369 1.00 92.12 86 PHE A CA 1
ATOM 681 C C . PHE A 1 86 ? 3.624 4.770 -6.152 1.00 92.12 86 PHE A C 1
ATOM 683 O O . PHE A 1 86 ? 4.827 4.490 -6.072 1.00 92.12 86 PHE A O 1
ATOM 690 N N . GLU A 1 87 ? 2.989 5.469 -5.213 1.00 92.94 87 GLU A N 1
ATOM 691 C CA . GLU A 1 87 ? 3.619 5.947 -3.991 1.00 92.94 87 GLU A CA 1
ATOM 692 C C . GLU A 1 87 ? 3.217 5.141 -2.744 1.00 92.94 87 GLU A C 1
ATOM 694 O O . GLU A 1 87 ? 2.093 4.659 -2.596 1.00 92.94 87 GLU A O 1
ATOM 699 N N . PHE A 1 88 ? 4.159 5.034 -1.809 1.00 93.06 88 PHE A N 1
ATOM 700 C CA . PHE A 1 88 ? 4.044 4.298 -0.557 1.00 93.06 88 PHE A CA 1
ATOM 701 C C . PHE A 1 88 ? 4.507 5.164 0.612 1.00 93.06 88 PHE A C 1
ATOM 703 O O . PHE A 1 88 ? 5.408 5.988 0.471 1.00 93.06 88 PHE A O 1
ATOM 710 N N . CYS A 1 89 ? 3.920 4.928 1.776 1.00 91.69 89 CYS A N 1
ATOM 711 C CA . CYS A 1 89 ? 4.432 5.368 3.061 1.00 91.69 89 CYS A CA 1
ATOM 712 C C . CYS A 1 89 ? 5.281 4.248 3.642 1.00 91.69 89 CYS A C 1
ATOM 714 O O . CYS A 1 89 ? 4.767 3.156 3.873 1.00 91.69 89 CYS A O 1
ATOM 716 N N . VAL A 1 90 ? 6.562 4.508 3.887 1.00 88.25 90 VAL A N 1
ATOM 717 C CA . VAL A 1 90 ? 7.513 3.536 4.432 1.00 88.25 90 VAL A CA 1
ATOM 718 C C . VAL A 1 90 ? 7.850 3.904 5.871 1.00 88.25 90 VAL A C 1
ATOM 720 O O . VAL A 1 90 ? 8.378 4.984 6.143 1.00 88.25 90 VAL A O 1
ATOM 723 N N . GLN A 1 91 ? 7.586 2.975 6.784 1.00 80.62 91 GLN A N 1
ATOM 724 C CA . GLN A 1 91 ? 8.073 3.016 8.152 1.00 80.62 91 GLN A CA 1
ATOM 725 C C . GLN A 1 91 ? 9.462 2.386 8.171 1.00 80.62 91 GLN A C 1
ATOM 727 O O . GLN A 1 91 ? 9.605 1.164 8.084 1.00 80.62 91 GLN A O 1
ATOM 732 N N . ASN A 1 92 ? 10.498 3.217 8.249 1.00 66.50 92 ASN A N 1
ATOM 733 C CA . ASN A 1 92 ? 11.868 2.739 8.349 1.00 66.50 92 ASN A CA 1
ATOM 734 C C . ASN A 1 92 ? 12.501 3.221 9.655 1.00 66.50 92 ASN A C 1
ATOM 736 O O . ASN A 1 92 ? 12.720 4.419 9.836 1.00 66.50 92 ASN A O 1
ATOM 740 N N . LYS A 1 93 ? 12.852 2.275 10.534 1.00 57.38 93 LYS A N 1
ATOM 741 C CA . LYS A 1 93 ? 13.557 2.556 11.791 1.00 57.38 93 LYS A CA 1
ATOM 742 C C . LYS A 1 93 ? 14.903 3.257 11.566 1.00 57.38 93 LYS A C 1
ATOM 744 O O . LYS A 1 93 ? 15.335 3.994 12.435 1.00 57.38 93 LYS A O 1
ATOM 749 N N . THR A 1 94 ? 15.551 3.102 10.404 1.00 48.47 94 THR A N 1
ATOM 750 C CA . THR A 1 94 ? 16.826 3.794 10.120 1.00 48.47 94 THR A CA 1
ATOM 751 C C . THR A 1 94 ? 16.665 5.272 9.758 1.00 48.47 94 THR A C 1
ATOM 753 O O . THR A 1 94 ? 17.660 5.992 9.721 1.00 48.47 94 THR A O 1
ATOM 756 N N . LEU A 1 95 ? 15.441 5.740 9.480 1.00 46.38 95 LEU A N 1
ATOM 757 C CA . LEU A 1 95 ? 15.141 7.160 9.245 1.00 46.38 95 LEU A CA 1
ATOM 758 C C . LEU A 1 95 ? 14.726 7.892 10.530 1.00 46.38 95 LEU A C 1
ATOM 760 O O . LEU A 1 95 ? 14.758 9.124 10.572 1.00 46.38 95 LEU A O 1
ATOM 764 N N . VAL A 1 96 ? 14.377 7.142 11.578 1.00 42.66 96 VAL A N 1
ATOM 765 C CA . VAL A 1 96 ? 14.169 7.666 12.927 1.00 42.66 96 VAL A CA 1
ATOM 766 C C . VAL A 1 96 ? 15.553 7.842 13.552 1.00 42.66 96 VAL A C 1
ATOM 768 O O . VAL A 1 96 ? 16.332 6.897 13.651 1.00 42.66 96 VAL A O 1
ATOM 771 N N . A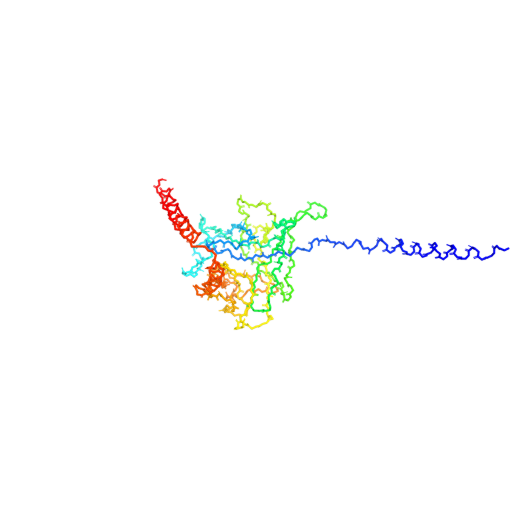RG A 1 97 ? 15.921 9.082 13.890 1.00 39.66 97 ARG A N 1
ATOM 772 C CA . ARG A 1 97 ? 17.205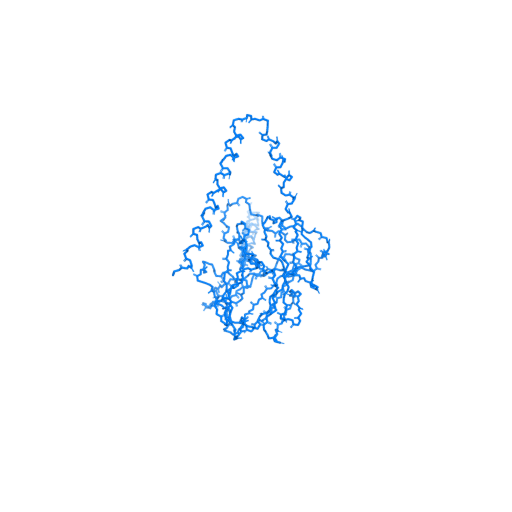 9.357 14.547 1.00 39.66 97 ARG A CA 1
ATOM 773 C C . ARG A 1 97 ? 17.202 8.673 15.912 1.00 39.66 97 ARG A C 1
ATOM 775 O O . ARG A 1 97 ? 16.327 8.976 16.718 1.00 39.66 97 ARG A O 1
ATOM 782 N N . GLU A 1 98 ? 18.202 7.829 16.178 1.00 37.06 98 GLU A N 1
ATOM 783 C CA . GLU A 1 98 ? 18.486 7.317 17.525 1.00 37.06 98 GLU A CA 1
ATOM 784 C C . GLU A 1 98 ? 18.423 8.479 18.531 1.00 37.06 98 GLU A C 1
ATOM 786 O O . GLU A 1 98 ? 19.192 9.440 18.433 1.00 37.06 98 GLU A O 1
ATOM 791 N N . GLY A 1 99 ? 17.467 8.418 19.464 1.00 41.84 99 GLY A N 1
ATOM 792 C CA . GLY A 1 99 ? 17.293 9.418 20.521 1.00 41.84 99 GLY A CA 1
ATOM 793 C C . GLY A 1 99 ? 16.004 10.248 20.484 1.00 41.84 99 GLY A C 1
ATOM 794 O O . GLY A 1 99 ? 15.843 11.106 21.353 1.00 41.84 99 GLY A O 1
ATOM 795 N N . SER A 1 100 ? 15.067 10.023 19.555 1.00 42.66 100 SER A N 1
ATOM 796 C CA . SER A 1 100 ? 13.688 10.496 19.760 1.00 42.66 100 SER A CA 1
ATOM 797 C C . SER A 1 100 ? 12.966 9.578 20.748 1.00 42.66 100 SER A C 1
ATOM 799 O O . SER A 1 100 ? 12.895 8.376 20.542 1.00 42.66 100 SER A O 1
ATOM 801 N N . ILE A 1 101 ? 12.412 10.157 21.814 1.00 41.50 101 ILE A N 1
ATOM 802 C CA . ILE A 1 101 ? 11.736 9.478 22.941 1.00 41.50 101 ILE A CA 1
ATOM 803 C C . ILE A 1 101 ? 10.457 8.711 22.519 1.00 41.50 101 ILE A C 1
ATOM 805 O O . ILE A 1 101 ? 9.839 8.043 23.342 1.00 41.50 101 ILE A O 1
ATOM 809 N N . ASP A 1 102 ? 10.089 8.742 21.238 1.00 41.22 102 ASP A N 1
ATOM 810 C CA . ASP A 1 102 ? 8.862 8.157 20.687 1.00 41.22 102 ASP A CA 1
ATOM 811 C C . ASP A 1 102 ? 9.145 6.957 19.760 1.00 41.22 102 ASP A C 1
ATOM 813 O O . ASP A 1 102 ? 8.601 6.823 18.666 1.00 41.22 102 ASP A O 1
ATOM 817 N N . ASP A 1 103 ? 10.047 6.073 20.197 1.00 46.09 103 ASP A N 1
ATOM 818 C CA . ASP A 1 103 ? 10.386 4.794 19.550 1.00 46.09 103 ASP A CA 1
ATOM 819 C C . ASP A 1 103 ? 9.276 3.737 19.752 1.00 46.09 103 ASP A C 1
ATOM 821 O O . ASP A 1 103 ? 9.526 2.587 20.130 1.00 46.09 103 ASP A O 1
ATOM 825 N N . GLN A 1 104 ? 8.012 4.095 19.512 1.00 51.38 104 GLN A N 1
ATOM 826 C CA . GLN A 1 104 ? 6.945 3.099 19.478 1.00 51.38 104 GLN A CA 1
ATOM 827 C C . GLN A 1 104 ? 6.973 2.383 18.130 1.00 51.38 104 GLN A C 1
ATOM 829 O O . GLN A 1 104 ? 6.360 2.784 17.140 1.00 51.38 104 GLN A O 1
ATOM 834 N N . VAL A 1 105 ? 7.724 1.283 18.092 1.00 55.69 105 VAL A N 1
ATOM 835 C CA . VAL A 1 105 ? 7.520 0.238 17.091 1.00 55.69 105 VAL A CA 1
ATOM 836 C C . VAL A 1 105 ? 6.045 -0.139 17.152 1.00 55.69 105 VAL A C 1
ATOM 838 O O . VAL A 1 105 ? 5.586 -0.620 18.184 1.00 55.69 105 VAL A O 1
ATOM 841 N N . LEU A 1 106 ? 5.305 0.113 16.071 1.00 68.62 106 LEU A N 1
ATOM 842 C CA . LEU A 1 106 ? 3.900 -0.262 16.006 1.00 68.62 106 LEU A CA 1
ATOM 843 C C . LEU A 1 106 ? 3.804 -1.786 16.139 1.00 68.62 106 LEU A C 1
ATOM 845 O O . LEU A 1 106 ? 4.174 -2.525 15.221 1.00 68.62 106 LEU A O 1
ATOM 849 N N . ASP A 1 107 ? 3.331 -2.246 17.293 1.00 79.25 107 ASP A N 1
ATOM 850 C CA . ASP A 1 107 ? 2.998 -3.645 17.505 1.00 79.25 107 ASP A CA 1
ATOM 851 C C . ASP A 1 107 ? 1.716 -3.935 16.732 1.00 79.25 107 ASP A C 1
ATOM 853 O O . ASP A 1 107 ? 0.615 -3.561 17.130 1.00 79.25 107 ASP A O 1
ATOM 857 N N . TRP A 1 108 ? 1.871 -4.579 15.576 1.00 89.00 108 TRP A N 1
ATOM 858 C CA . TRP A 1 108 ? 0.745 -4.897 14.712 1.00 89.00 108 TRP A CA 1
ATOM 859 C C . TRP A 1 108 ? -0.209 -5.880 15.413 1.00 89.00 108 TRP A C 1
ATOM 861 O O . TRP A 1 108 ? 0.196 -7.008 15.718 1.00 89.00 108 TRP A O 1
ATOM 871 N N . PRO A 1 109 ? -1.470 -5.489 15.662 1.00 92.75 109 PRO A N 1
ATOM 872 C CA . PRO A 1 109 ? -2.428 -6.313 16.379 1.00 92.75 109 PRO A CA 1
ATOM 873 C C . PRO A 1 109 ? -2.890 -7.524 15.560 1.00 92.75 109 PRO A C 1
ATOM 875 O O . PRO A 1 109 ? -2.774 -7.605 14.336 1.00 92.75 109 PRO A O 1
ATOM 878 N N . ALA A 1 110 ? -3.467 -8.487 16.270 1.00 93.19 110 ALA A N 1
ATOM 879 C CA . ALA A 1 110 ? -4.162 -9.620 15.681 1.00 93.19 110 ALA A CA 1
ATOM 880 C C . ALA A 1 110 ? -5.369 -9.133 14.846 1.00 93.19 110 ALA A C 1
ATOM 882 O O . ALA A 1 110 ? -6.236 -8.434 15.365 1.00 93.19 110 ALA A O 1
ATOM 883 N N . GLY A 1 111 ? -5.443 -9.516 13.569 1.00 95.38 111 GLY A N 1
ATOM 884 C CA . GLY A 1 111 ? -6.548 -9.191 12.668 1.00 95.38 111 GLY A CA 1
ATOM 885 C C . GLY A 1 111 ? -6.485 -9.982 11.360 1.00 95.38 111 GLY A C 1
ATOM 886 O O . GLY A 1 111 ? -5.727 -10.946 11.234 1.00 95.38 111 GLY A O 1
ATOM 887 N N . GLN A 1 112 ? -7.295 -9.576 10.383 1.00 97.06 112 GLN A N 1
ATOM 888 C CA . GLN A 1 112 ? -7.308 -10.146 9.031 1.00 97.06 112 GLN A CA 1
ATOM 889 C C . GLN A 1 112 ? -6.969 -9.081 7.986 1.00 97.06 112 GLN A C 1
ATOM 891 O O . GLN A 1 112 ? -7.845 -8.455 7.394 1.00 97.06 112 GLN A O 1
ATOM 896 N N . TYR A 1 113 ? -5.674 -8.850 7.783 1.00 97.75 113 TYR A N 1
ATOM 897 C CA . TYR A 1 113 ? -5.175 -7.834 6.860 1.00 97.75 113 TYR A CA 1
ATOM 898 C C . TYR A 1 113 ? -3.714 -8.088 6.482 1.00 97.75 113 TYR A C 1
ATOM 900 O O . TYR A 1 113 ? -2.992 -8.840 7.140 1.00 97.75 113 TYR A O 1
ATOM 908 N N . CYS A 1 114 ? -3.272 -7.434 5.416 1.00 97.62 114 CYS A N 1
ATOM 909 C CA . CYS A 1 114 ? -1.907 -7.459 4.927 1.00 97.62 114 CYS A CA 1
ATOM 910 C C . CYS A 1 114 ? -1.318 -6.052 4.835 1.00 97.62 114 CYS A C 1
ATOM 912 O O . CYS A 1 114 ? -2.020 -5.064 4.602 1.00 97.62 114 CYS A O 1
ATOM 914 N N . ILE A 1 115 ? 0.005 -6.009 4.935 1.00 95.75 115 ILE A N 1
ATOM 915 C CA . ILE A 1 115 ? 0.866 -4.843 4.737 1.00 95.75 115 ILE A CA 1
ATOM 916 C C . ILE A 1 115 ? 2.011 -5.227 3.796 1.00 95.75 115 ILE A C 1
ATOM 918 O O . ILE A 1 115 ? 2.287 -6.418 3.612 1.00 95.75 115 ILE A O 1
ATOM 922 N N . HIS A 1 116 ? 2.693 -4.250 3.199 1.00 94.00 116 HIS A N 1
ATOM 923 C CA . HIS A 1 116 ? 3.903 -4.551 2.439 1.00 94.00 116 HIS A CA 1
ATOM 924 C C . HIS A 1 116 ? 5.087 -4.715 3.384 1.00 94.00 116 HIS A C 1
ATOM 926 O O . HIS A 1 116 ? 5.347 -3.861 4.232 1.00 94.00 116 HIS A O 1
ATOM 932 N N . SER A 1 117 ? 5.833 -5.799 3.203 1.00 90.06 117 SER A N 1
ATOM 933 C CA . SER A 1 117 ? 7.176 -5.910 3.766 1.00 90.06 117 SER A CA 1
ATOM 934 C C . SER A 1 117 ? 8.140 -5.079 2.939 1.00 90.06 117 SER A C 1
ATOM 936 O O . SER A 1 117 ? 8.017 -5.000 1.715 1.00 90.06 117 SER A O 1
ATOM 938 N N . VAL A 1 118 ? 9.143 -4.529 3.598 1.00 87.31 118 VAL A N 1
ATOM 939 C CA . VAL A 1 118 ? 10.158 -3.712 2.954 1.00 87.31 118 VAL A CA 1
ATOM 940 C C . VAL A 1 118 ? 11.482 -4.463 2.936 1.00 87.31 118 VAL A C 1
ATOM 942 O O . VAL A 1 118 ? 11.806 -5.199 3.863 1.00 87.31 118 VAL A O 1
ATOM 945 N N . GLY A 1 119 ? 12.256 -4.286 1.872 1.00 84.75 119 GLY A N 1
ATOM 946 C CA . GLY A 1 119 ? 13.632 -4.768 1.800 1.00 84.75 119 GLY A CA 1
ATOM 947 C C . GLY A 1 119 ? 14.583 -3.663 1.371 1.00 84.75 119 GLY A C 1
ATOM 948 O O . GLY A 1 119 ? 14.150 -2.598 0.929 1.00 84.75 119 GLY A O 1
ATOM 949 N N . LYS A 1 120 ? 15.888 -3.916 1.481 1.00 82.12 120 LYS A N 1
ATOM 950 C CA . LYS A 1 120 ? 16.933 -2.969 1.068 1.00 82.12 120 LYS A CA 1
ATOM 951 C C . LYS A 1 120 ? 17.923 -3.612 0.118 1.00 82.12 120 LYS A C 1
ATOM 953 O O . LYS A 1 120 ? 18.219 -4.799 0.226 1.00 82.12 120 LYS A O 1
ATOM 958 N N . ILE A 1 121 ? 18.510 -2.808 -0.758 1.00 78.12 121 ILE A N 1
ATOM 959 C CA . ILE A 1 121 ? 19.695 -3.228 -1.508 1.00 78.12 121 ILE A CA 1
ATOM 960 C C . ILE A 1 121 ? 20.886 -3.270 -0.544 1.00 78.12 121 ILE A C 1
ATOM 962 O O . ILE A 1 121 ? 21.290 -2.246 0.006 1.00 78.12 121 ILE A O 1
ATOM 966 N N . ALA A 1 122 ? 21.445 -4.458 -0.337 1.00 78.31 122 ALA A N 1
ATOM 967 C CA . ALA A 1 122 ? 22.620 -4.692 0.488 1.00 78.31 122 ALA A CA 1
ATOM 968 C C . ALA A 1 122 ? 23.742 -5.318 -0.344 1.00 78.31 122 ALA A C 1
ATOM 970 O O . ALA A 1 122 ? 23.508 -6.051 -1.305 1.00 78.31 122 ALA A O 1
ATOM 971 N N . ARG A 1 123 ? 24.985 -5.026 0.035 1.00 78.06 123 ARG A N 1
ATOM 972 C CA . ARG A 1 123 ? 26.165 -5.658 -0.552 1.00 78.06 123 ARG A CA 1
ATOM 973 C C . ARG A 1 123 ? 26.404 -6.987 0.163 1.00 78.06 123 ARG A C 1
ATOM 975 O O . ARG A 1 123 ? 26.604 -6.984 1.374 1.00 78.06 123 ARG A O 1
ATOM 982 N N . LYS A 1 124 ? 26.375 -8.098 -0.570 1.00 75.00 124 LYS A N 1
ATOM 983 C CA . LYS A 1 124 ? 26.791 -9.410 -0.060 1.00 75.00 124 LYS A CA 1
ATOM 984 C C . LYS A 1 124 ? 28.299 -9.610 -0.211 1.00 75.00 124 LYS A C 1
ATOM 986 O O . LYS A 1 124 ? 28.973 -8.892 -0.964 1.00 75.00 124 LYS A O 1
ATOM 991 N N . ASP A 1 125 ? 28.811 -10.611 0.500 1.00 72.19 125 ASP A N 1
ATOM 992 C CA . ASP A 1 125 ? 30.178 -11.098 0.337 1.00 72.19 125 ASP A CA 1
ATOM 993 C C . ASP A 1 125 ? 30.453 -11.404 -1.142 1.00 72.19 125 ASP A C 1
ATOM 995 O O . ASP A 1 125 ? 29.622 -11.981 -1.844 1.00 72.19 125 ASP A O 1
ATOM 999 N N . GLY A 1 126 ? 31.597 -10.937 -1.646 1.00 73.88 126 GLY A N 1
ATOM 1000 C CA . GLY A 1 126 ? 31.922 -10.979 -3.078 1.00 73.88 126 GLY A CA 1
ATOM 1001 C C . GLY A 1 126 ? 31.517 -9.729 -3.870 1.00 73.88 126 GLY A C 1
ATOM 1002 O O . GLY A 1 126 ? 31.785 -9.649 -5.064 1.00 73.88 126 GLY A O 1
ATOM 1003 N N . GLY A 1 127 ? 30.930 -8.715 -3.224 1.00 77.88 127 GLY A N 1
ATOM 1004 C CA . GLY A 1 127 ? 30.699 -7.400 -3.831 1.00 77.88 127 GLY A CA 1
ATOM 1005 C C . GLY A 1 127 ? 29.462 -7.290 -4.720 1.00 77.88 127 GLY A C 1
ATOM 1006 O O . GLY A 1 127 ? 29.276 -6.256 -5.360 1.00 77.88 127 GLY A O 1
ATOM 1007 N N . VAL A 1 128 ? 28.612 -8.315 -4.728 1.00 77.69 128 VAL A N 1
ATOM 1008 C CA . VAL A 1 128 ? 27.333 -8.317 -5.441 1.00 77.69 128 VAL A CA 1
ATOM 1009 C C . VAL A 1 128 ? 26.292 -7.559 -4.618 1.00 77.69 128 VAL A C 1
ATOM 1011 O O . VAL A 1 128 ? 26.164 -7.770 -3.411 1.00 77.69 128 VAL A O 1
ATOM 1014 N N . PHE A 1 129 ? 25.551 -6.664 -5.268 1.00 76.50 129 PHE A N 1
ATOM 1015 C CA . PHE A 1 129 ? 24.398 -6.003 -4.665 1.00 76.50 129 PHE A CA 1
ATOM 1016 C C . PHE A 1 129 ? 23.158 -6.873 -4.843 1.00 76.50 129 PHE A C 1
ATOM 1018 O O . PHE A 1 129 ? 22.824 -7.261 -5.960 1.00 76.50 129 PHE A O 1
ATOM 1025 N N . GLU A 1 130 ? 22.463 -7.151 -3.748 1.00 77.69 130 GLU A N 1
ATOM 1026 C CA . GLU A 1 130 ? 21.236 -7.939 -3.739 1.00 77.69 130 GLU A CA 1
ATOM 1027 C C . GLU A 1 130 ? 20.175 -7.229 -2.907 1.00 77.69 130 GLU A C 1
ATOM 1029 O O . GLU A 1 130 ? 20.475 -6.590 -1.897 1.00 77.69 130 GLU A O 1
ATOM 1034 N N . TRP A 1 131 ? 18.921 -7.331 -3.332 1.00 78.62 131 TRP A N 1
ATOM 1035 C CA . TRP A 1 131 ? 17.805 -6.877 -2.522 1.00 78.62 131 TRP A CA 1
ATOM 1036 C C . TRP A 1 131 ? 17.494 -7.918 -1.443 1.00 78.62 131 TRP A C 1
ATOM 1038 O O . TRP A 1 131 ? 17.196 -9.070 -1.749 1.00 78.62 131 TRP A O 1
ATOM 1048 N N . VAL A 1 132 ? 17.583 -7.508 -0.180 1.00 83.06 132 VAL A N 1
ATOM 1049 C CA . VAL A 1 132 ? 17.356 -8.351 0.996 1.00 83.06 132 VAL A CA 1
ATOM 1050 C C . VAL A 1 132 ? 16.022 -7.969 1.624 1.00 83.06 132 VAL A C 1
ATOM 1052 O O . VAL A 1 132 ? 15.840 -6.824 2.043 1.00 83.06 132 VAL A O 1
ATOM 1055 N N . LEU A 1 133 ? 15.109 -8.938 1.678 1.00 86.19 133 LEU A N 1
ATOM 1056 C CA . LEU A 1 133 ? 13.786 -8.814 2.286 1.00 86.19 133 LEU A CA 1
ATOM 1057 C C . LEU A 1 133 ? 13.892 -8.667 3.813 1.00 86.19 133 LEU A C 1
ATOM 1059 O O . LEU A 1 133 ? 14.682 -9.372 4.440 1.00 86.19 133 LEU A O 1
ATOM 1063 N N . GLY A 1 134 ? 13.099 -7.768 4.399 1.00 84.62 134 GLY A N 1
ATOM 1064 C CA . GLY A 1 134 ? 12.919 -7.657 5.847 1.00 84.62 134 GLY A CA 1
ATOM 1065 C C . GLY A 1 134 ? 11.947 -8.694 6.418 1.00 84.62 134 GLY A C 1
ATOM 1066 O O . GLY A 1 134 ? 11.164 -9.309 5.693 1.00 84.62 134 GLY A O 1
ATOM 1067 N N . ASP A 1 135 ? 11.985 -8.875 7.735 1.00 86.19 135 ASP A N 1
ATOM 1068 C CA . ASP A 1 135 ? 11.123 -9.837 8.424 1.00 86.19 135 ASP A CA 1
ATOM 1069 C C . ASP A 1 135 ? 9.695 -9.299 8.602 1.00 86.19 135 ASP A C 1
ATOM 1071 O O . ASP A 1 135 ? 9.463 -8.095 8.721 1.00 86.19 135 ASP A O 1
ATOM 1075 N N . CYS A 1 136 ? 8.718 -10.208 8.660 1.00 89.19 136 CYS A N 1
ATOM 1076 C CA . CYS A 1 136 ? 7.342 -9.846 8.990 1.00 89.19 136 CYS A CA 1
ATOM 1077 C C . CYS A 1 136 ? 7.150 -9.575 10.490 1.00 89.19 136 CYS A C 1
ATOM 1079 O O . CYS A 1 136 ? 7.853 -10.175 11.313 1.00 89.19 136 CYS A O 1
ATOM 1081 N N . PRO A 1 137 ? 6.149 -8.748 10.870 1.00 88.75 137 PRO A N 1
ATOM 1082 C CA . PRO A 1 137 ? 5.802 -8.566 12.272 1.00 88.75 137 PRO A CA 1
ATOM 1083 C C . PRO A 1 137 ? 5.439 -9.899 12.929 1.00 88.75 137 PRO A C 1
ATOM 1085 O O . PRO A 1 137 ? 5.014 -10.856 12.273 1.00 88.75 137 PRO A O 1
ATOM 1088 N N . ARG A 1 138 ? 5.549 -9.965 14.258 1.00 87.00 138 ARG A N 1
ATOM 1089 C CA . ARG A 1 138 ? 5.126 -11.156 15.003 1.00 87.00 138 ARG A CA 1
ATOM 1090 C C . ARG A 1 138 ? 3.650 -11.458 14.704 1.00 87.00 138 ARG A C 1
ATOM 1092 O O . ARG A 1 138 ? 2.810 -10.574 14.767 1.00 87.00 138 ARG A O 1
ATOM 1099 N N . GLY A 1 139 ? 3.346 -12.719 14.393 1.00 88.25 139 GLY A N 1
ATOM 1100 C CA . GLY A 1 139 ? 1.988 -13.167 14.052 1.00 88.25 139 GLY A CA 1
ATOM 1101 C C . GLY A 1 139 ? 1.633 -13.051 12.567 1.00 88.25 139 GLY A C 1
ATOM 1102 O O . GLY A 1 139 ? 0.653 -13.651 12.134 1.00 88.25 139 GLY A O 1
ATOM 1103 N N . PHE A 1 140 ? 2.455 -12.368 11.768 1.00 93.88 140 PHE A N 1
ATOM 1104 C CA . PHE A 1 140 ? 2.261 -12.265 10.328 1.00 93.88 140 PHE A CA 1
ATOM 1105 C C . PHE A 1 140 ? 3.025 -13.368 9.597 1.00 93.88 140 PHE A C 1
ATOM 1107 O O . PHE A 1 140 ? 4.108 -13.793 10.003 1.00 93.88 140 PHE A O 1
ATOM 1114 N N . LYS A 1 141 ? 2.462 -13.814 8.477 1.00 94.94 141 LYS A N 1
ATOM 1115 C CA . LYS A 1 141 ? 3.098 -14.737 7.537 1.00 94.94 141 LYS A CA 1
ATOM 1116 C C . LYS A 1 141 ? 3.562 -13.969 6.307 1.00 94.94 141 LYS A C 1
ATOM 1118 O O . LYS A 1 141 ? 2.926 -12.996 5.904 1.00 94.94 141 LYS A O 1
ATOM 1123 N N . SER A 1 142 ? 4.678 -14.406 5.735 1.00 94.06 142 SER A N 1
ATOM 1124 C CA . SER A 1 142 ? 5.231 -13.807 4.523 1.00 94.06 142 SER A CA 1
ATOM 1125 C C . SER A 1 142 ? 4.614 -14.426 3.271 1.00 94.06 142 SER A C 1
ATOM 1127 O O . SER A 1 142 ? 4.297 -15.620 3.226 1.00 94.06 142 SER A O 1
ATOM 1129 N N . GLY A 1 143 ? 4.492 -13.617 2.229 1.00 93.88 143 GLY A N 1
ATOM 1130 C CA . GLY A 1 143 ? 4.309 -14.101 0.873 1.00 93.88 143 GLY A CA 1
ATOM 1131 C C . GLY A 1 143 ? 4.712 -13.069 -0.164 1.00 93.88 143 GLY A C 1
ATOM 1132 O O . GLY A 1 143 ? 5.152 -11.962 0.148 1.00 93.88 143 GLY A O 1
ATOM 1133 N N . VAL A 1 144 ? 4.614 -13.470 -1.424 1.00 92.00 144 VAL A N 1
ATOM 1134 C CA . VAL A 1 144 ? 5.107 -12.704 -2.565 1.00 92.00 144 VAL A CA 1
ATOM 1135 C C . VAL A 1 144 ? 4.201 -12.907 -3.768 1.00 92.00 144 VAL A C 1
ATOM 1137 O O . VAL A 1 144 ? 3.711 -14.009 -4.010 1.00 92.00 144 VAL A O 1
ATOM 1140 N N . THR A 1 145 ? 4.002 -11.841 -4.538 1.00 90.19 145 THR A N 1
ATOM 1141 C CA . THR A 1 145 ? 3.396 -11.885 -5.871 1.00 90.19 145 THR A CA 1
ATOM 1142 C C . THR A 1 145 ? 4.378 -11.340 -6.897 1.00 90.19 145 THR A C 1
ATOM 1144 O O . THR A 1 145 ? 4.952 -10.269 -6.711 1.00 90.19 145 THR A O 1
ATOM 1147 N N . ALA A 1 146 ? 4.572 -12.082 -7.984 1.00 88.75 146 ALA A N 1
ATOM 1148 C CA . ALA A 1 146 ? 5.303 -11.627 -9.155 1.00 88.75 146 ALA A CA 1
ATOM 1149 C C . ALA A 1 146 ? 4.331 -10.969 -10.136 1.00 88.75 146 ALA A C 1
ATOM 1151 O O . ALA A 1 146 ? 3.499 -11.642 -10.749 1.00 88.75 146 ALA A O 1
ATOM 1152 N N . LEU A 1 147 ? 4.463 -9.654 -10.281 1.00 86.38 147 LEU A N 1
ATOM 1153 C CA . LEU A 1 147 ? 3.773 -8.874 -11.295 1.00 86.38 147 LEU A CA 1
ATOM 1154 C C . LEU A 1 147 ? 4.642 -8.805 -12.558 1.00 86.38 147 LEU A C 1
ATOM 1156 O O . LEU A 1 147 ? 5.857 -8.640 -12.448 1.00 86.38 147 LEU A O 1
ATOM 1160 N N . PRO A 1 148 ? 4.055 -8.860 -13.760 1.00 85.50 148 PRO A N 1
ATOM 1161 C CA . PRO A 1 148 ? 4.786 -8.749 -15.028 1.00 85.50 148 PRO A CA 1
ATOM 1162 C C . PRO A 1 148 ? 5.211 -7.305 -15.361 1.00 85.50 148 PRO A C 1
ATOM 1164 O O . PRO A 1 148 ? 5.556 -6.999 -16.500 1.00 85.50 148 PRO A O 1
ATOM 1167 N N . PHE A 1 149 ? 5.157 -6.398 -14.385 1.00 86.94 149 PHE A N 1
ATOM 1168 C CA . PHE A 1 149 ? 5.524 -4.996 -14.546 1.00 86.94 149 PHE A CA 1
ATOM 1169 C C . PHE A 1 149 ? 7.022 -4.815 -14.347 1.00 86.94 149 PHE A C 1
ATOM 1171 O O . PHE A 1 149 ? 7.680 -5.594 -13.661 1.00 86.94 149 PHE A O 1
ATOM 1178 N N . LYS A 1 150 ? 7.566 -3.760 -14.945 1.00 88.69 150 LYS A N 1
ATOM 1179 C CA . LYS A 1 150 ? 8.924 -3.300 -14.664 1.00 88.69 150 LYS A CA 1
ATOM 1180 C C . LYS A 1 150 ? 8.854 -2.183 -13.638 1.00 88.69 150 LYS A C 1
ATOM 1182 O O . LYS A 1 150 ? 8.228 -1.160 -13.899 1.00 88.69 150 LYS A O 1
ATOM 1187 N N . SER A 1 151 ? 9.511 -2.355 -12.498 1.00 86.00 151 SER A N 1
ATOM 1188 C CA . SER A 1 151 ? 9.584 -1.330 -11.455 1.00 86.00 151 SER A CA 1
ATOM 1189 C C . SER A 1 151 ? 10.905 -0.579 -11.507 1.00 86.00 151 SER A C 1
ATOM 1191 O O . SER A 1 151 ? 11.971 -1.190 -11.461 1.00 86.00 151 SER A O 1
ATOM 1193 N N . PHE A 1 152 ? 10.833 0.748 -11.518 1.00 84.38 152 PHE A N 1
ATOM 1194 C CA . PHE A 1 152 ? 11.990 1.633 -11.447 1.00 84.38 152 PHE A CA 1
ATOM 1195 C C . PHE A 1 152 ? 11.868 2.569 -10.249 1.00 84.38 152 PHE A C 1
ATOM 1197 O O . PHE A 1 152 ? 10.775 3.073 -9.971 1.00 84.38 152 PHE A O 1
ATOM 1204 N N . PRO A 1 153 ? 12.979 2.878 -9.569 1.00 74.75 153 PRO A N 1
ATOM 1205 C CA . PRO A 1 153 ? 12.957 3.874 -8.514 1.00 74.75 153 PRO A CA 1
ATOM 1206 C C . PRO A 1 153 ? 12.552 5.258 -9.049 1.00 74.75 153 PRO A C 1
ATOM 1208 O O . PRO A 1 153 ? 12.918 5.664 -10.163 1.00 74.75 153 PRO A O 1
ATOM 1211 N N . GLY A 1 154 ? 11.768 6.002 -8.266 1.00 66.06 154 GLY A N 1
ATOM 1212 C CA . GLY A 1 154 ? 11.495 7.420 -8.512 1.00 66.06 154 GLY A CA 1
ATOM 1213 C C . GLY A 1 154 ? 12.748 8.291 -8.330 1.00 66.06 154 GLY A C 1
ATOM 1214 O O . GLY A 1 154 ? 13.734 7.858 -7.740 1.00 66.06 154 GLY A O 1
ATOM 1215 N N . GLN A 1 155 ? 12.722 9.543 -8.809 1.00 54.84 155 GLN A N 1
ATOM 1216 C CA . GLN A 1 155 ? 13.874 10.474 -8.824 1.00 54.84 155 GLN A CA 1
ATOM 1217 C C . GLN A 1 155 ? 14.415 10.911 -7.434 1.00 54.84 155 GLN A C 1
ATOM 1219 O O . GLN A 1 155 ? 15.184 11.865 -7.346 1.00 54.84 155 GLN A O 1
ATOM 1224 N N . ARG A 1 156 ? 14.039 10.250 -6.331 1.00 53.00 156 ARG A N 1
ATOM 1225 C CA . ARG A 1 156 ? 14.434 10.609 -4.957 1.00 53.00 156 ARG A CA 1
ATOM 1226 C C . ARG A 1 156 ? 14.566 9.392 -4.033 1.00 53.00 156 ARG A C 1
ATOM 1228 O O . ARG A 1 156 ? 13.924 9.341 -2.990 1.00 53.00 156 ARG A O 1
ATOM 1235 N N . MET A 1 157 ? 15.399 8.414 -4.381 1.00 52.53 157 MET A N 1
ATOM 1236 C CA . MET A 1 157 ? 15.804 7.414 -3.386 1.00 52.53 157 MET A CA 1
ATOM 1237 C C . MET A 1 157 ? 16.978 7.952 -2.571 1.00 52.53 157 MET A C 1
ATOM 1239 O O . MET A 1 157 ? 18.108 7.978 -3.046 1.00 52.53 157 MET A O 1
ATOM 1243 N N . VAL A 1 158 ? 16.689 8.417 -1.355 1.00 50.00 158 VAL A N 1
ATOM 1244 C CA . VAL A 1 158 ? 17.715 8.767 -0.355 1.00 50.00 158 VAL A CA 1
ATOM 1245 C C . VAL A 1 158 ? 18.211 7.507 0.375 1.00 50.00 158 VAL A C 1
ATOM 1247 O O . VAL A 1 158 ? 19.329 7.486 0.876 1.00 50.00 158 VAL A O 1
ATOM 1250 N N . ASP A 1 159 ? 17.412 6.435 0.374 1.00 60.53 159 ASP A N 1
ATOM 1251 C CA . ASP A 1 159 ? 17.666 5.170 1.066 1.00 60.53 159 ASP A CA 1
ATOM 1252 C C . ASP A 1 159 ? 17.383 3.993 0.100 1.00 60.53 159 ASP A C 1
ATOM 1254 O O . ASP A 1 159 ? 16.382 4.055 -0.620 1.00 60.53 159 ASP A O 1
ATOM 1258 N N . PRO A 1 160 ? 18.218 2.932 0.030 1.00 67.25 160 PRO A N 1
ATOM 1259 C CA . PRO A 1 160 ? 17.998 1.736 -0.803 1.00 67.25 160 PRO A CA 1
ATOM 1260 C C . PRO A 1 160 ? 16.787 0.867 -0.403 1.00 67.25 160 PRO A C 1
ATOM 1262 O O . PRO A 1 160 ? 16.653 -0.259 -0.889 1.00 67.25 160 PRO A O 1
ATOM 1265 N N . THR A 1 161 ? 15.938 1.364 0.489 1.00 78.56 161 THR A N 1
ATOM 1266 C CA . THR A 1 161 ? 14.789 0.685 1.084 1.00 78.56 161 THR A CA 1
ATOM 1267 C C . THR A 1 161 ? 13.543 0.811 0.192 1.00 78.56 161 THR A C 1
ATOM 1269 O O . THR A 1 161 ? 13.191 1.907 -0.234 1.00 78.56 161 THR A O 1
ATOM 1272 N N . SER A 1 162 ? 12.877 -0.306 -0.119 1.00 84.25 162 SER A N 1
ATOM 1273 C CA . SER A 1 162 ? 11.744 -0.374 -1.056 1.00 84.25 162 SER A CA 1
ATOM 1274 C C . SER A 1 162 ? 10.751 -1.483 -0.672 1.00 84.25 162 SER A C 1
ATOM 1276 O O . SER A 1 162 ? 11.190 -2.586 -0.331 1.00 84.25 162 SER A O 1
ATOM 1278 N N . PRO A 1 163 ? 9.425 -1.251 -0.776 1.00 85.75 163 PRO A N 1
ATOM 1279 C CA . PRO A 1 163 ? 8.409 -2.299 -0.624 1.00 85.75 163 PRO A CA 1
ATOM 1280 C C . PRO A 1 163 ? 8.344 -3.272 -1.810 1.00 85.75 163 PRO A C 1
ATOM 1282 O O . PRO A 1 163 ? 7.692 -4.312 -1.733 1.00 85.75 163 PRO A O 1
ATOM 1285 N N . LEU A 1 164 ? 9.011 -2.936 -2.917 1.00 86.94 164 LEU A N 1
ATOM 1286 C CA . LEU A 1 164 ? 9.082 -3.753 -4.124 1.00 86.94 164 LEU A CA 1
ATOM 1287 C C . LEU A 1 164 ? 10.519 -4.199 -4.391 1.00 86.94 164 LEU A C 1
ATOM 1289 O O . LEU A 1 164 ? 11.459 -3.421 -4.196 1.00 86.94 164 LEU A O 1
ATOM 1293 N N . SER A 1 165 ? 10.692 -5.415 -4.907 1.00 82.62 165 SER A N 1
ATOM 1294 C CA . SER A 1 165 ? 11.996 -5.861 -5.396 1.00 82.62 165 SER A CA 1
ATOM 1295 C C . SER A 1 165 ? 12.329 -5.148 -6.704 1.00 82.62 165 SER A C 1
ATOM 1297 O O . SER A 1 165 ? 11.666 -5.346 -7.722 1.00 82.62 165 SER A O 1
ATOM 1299 N N . LEU A 1 166 ? 13.378 -4.326 -6.677 1.00 73.50 166 LEU A N 1
ATOM 1300 C CA . LEU A 1 166 ? 13.838 -3.537 -7.826 1.00 73.50 166 LEU A CA 1
ATOM 1301 C C . LEU A 1 166 ? 14.930 -4.250 -8.646 1.00 73.50 166 LEU A C 1
ATOM 1303 O O . LEU A 1 166 ? 15.573 -3.631 -9.489 1.00 73.50 166 LEU A O 1
ATOM 1307 N N . THR A 1 167 ? 15.190 -5.531 -8.370 1.00 69.25 167 THR A N 1
ATOM 1308 C CA . THR A 1 167 ? 16.352 -6.263 -8.911 1.00 69.25 167 THR A CA 1
ATOM 1309 C C . THR A 1 167 ? 16.050 -7.003 -10.214 1.00 69.25 167 THR A C 1
ATOM 1311 O O . THR A 1 167 ? 16.971 -7.345 -10.953 1.00 69.25 167 THR A O 1
ATOM 1314 N N . TYR A 1 168 ? 14.777 -7.249 -10.526 1.00 73.44 168 TYR A N 1
ATOM 1315 C CA . TYR A 1 168 ? 14.390 -8.052 -11.682 1.00 73.44 168 TYR A CA 1
ATOM 1316 C C . TYR A 1 168 ? 13.991 -7.162 -12.873 1.00 73.44 168 TYR A C 1
ATOM 1318 O O . TYR A 1 168 ? 13.151 -6.278 -12.728 1.00 73.44 168 TYR A O 1
ATOM 1326 N N . PRO A 1 169 ? 14.553 -7.384 -14.079 1.00 71.94 169 PRO A N 1
ATOM 1327 C CA . PRO A 1 169 ? 14.397 -6.451 -15.200 1.00 71.94 169 PRO A CA 1
ATOM 1328 C C . PRO A 1 169 ? 13.021 -6.494 -15.881 1.00 71.94 169 PRO A C 1
ATOM 1330 O O . PRO A 1 169 ? 12.670 -5.560 -16.601 1.00 71.94 169 PRO A O 1
ATOM 1333 N N . ASN A 1 170 ? 12.264 -7.581 -15.706 1.00 81.06 170 ASN A N 1
ATOM 1334 C CA . ASN A 1 170 ? 11.013 -7.841 -16.431 1.00 81.06 170 ASN A CA 1
ATOM 1335 C C . ASN A 1 170 ? 9.830 -8.206 -15.528 1.00 81.06 170 ASN A C 1
ATOM 1337 O O . ASN A 1 170 ? 8.733 -8.406 -16.037 1.00 81.06 170 ASN A O 1
ATOM 1341 N N . ILE A 1 171 ? 10.058 -8.336 -14.223 1.00 85.50 171 ILE A N 1
ATOM 1342 C CA . ILE A 1 171 ? 9.017 -8.632 -13.244 1.00 85.50 171 ILE A CA 1
ATOM 1343 C C . ILE A 1 171 ? 9.243 -7.761 -12.017 1.00 85.50 171 ILE A C 1
ATOM 1345 O O . ILE A 1 171 ? 10.382 -7.467 -11.659 1.00 85.50 171 ILE A O 1
ATOM 1349 N N . THR A 1 172 ? 8.166 -7.408 -11.341 1.00 87.25 172 THR A N 1
ATOM 1350 C CA . THR A 1 172 ? 8.199 -6.728 -10.055 1.00 87.25 172 THR A CA 1
ATOM 1351 C C . THR A 1 172 ? 7.715 -7.712 -9.010 1.00 87.25 172 THR A C 1
ATOM 1353 O O . THR A 1 172 ? 6.584 -8.191 -9.083 1.00 87.25 172 THR A O 1
ATOM 1356 N N . LEU A 1 173 ? 8.565 -8.024 -8.032 1.00 89.62 173 LEU A N 1
ATOM 1357 C CA . LEU A 1 173 ? 8.128 -8.803 -6.878 1.00 89.62 173 LEU A CA 1
ATOM 1358 C C . LEU A 1 173 ? 7.566 -7.857 -5.824 1.00 89.62 173 LEU A C 1
ATOM 1360 O O . LEU A 1 173 ? 8.245 -6.923 -5.389 1.00 89.62 173 LEU A O 1
ATOM 1364 N N . VAL A 1 174 ? 6.331 -8.121 -5.416 1.00 90.31 174 VAL A N 1
ATOM 1365 C CA . VAL A 1 174 ? 5.653 -7.434 -4.322 1.00 90.31 174 VAL A CA 1
ATOM 1366 C C . VAL A 1 174 ? 5.602 -8.387 -3.145 1.00 90.31 174 VAL A C 1
ATOM 1368 O O . VAL A 1 174 ? 5.050 -9.481 -3.262 1.00 90.31 174 VAL A O 1
ATOM 1371 N N . HIS A 1 175 ? 6.191 -7.984 -2.027 1.00 92.19 175 HIS A N 1
ATOM 1372 C CA . HIS A 1 175 ? 6.243 -8.808 -0.829 1.00 92.19 175 HIS A CA 1
ATOM 1373 C C . HIS A 1 175 ? 5.234 -8.311 0.204 1.00 92.19 175 HIS A C 1
ATOM 1375 O O . HIS A 1 175 ? 5.019 -7.105 0.370 1.00 92.19 175 HIS A O 1
ATOM 1381 N N . TYR A 1 176 ? 4.603 -9.260 0.885 1.00 94.31 176 TYR A N 1
ATOM 1382 C CA . TYR A 1 176 ? 3.529 -9.011 1.829 1.00 94.31 176 TYR A CA 1
ATOM 1383 C C . TYR A 1 176 ? 3.821 -9.687 3.157 1.00 94.31 176 TYR A C 1
ATOM 1385 O O . TYR A 1 176 ? 4.361 -10.794 3.214 1.00 94.31 176 TYR A O 1
ATOM 1393 N N . CYS A 1 177 ? 3.356 -9.037 4.211 1.00 95.00 177 CYS A N 1
ATOM 1394 C CA . CYS A 1 177 ? 3.122 -9.655 5.497 1.00 95.00 177 CYS A CA 1
ATOM 1395 C C . CYS A 1 177 ? 1.620 -9.653 5.730 1.00 95.00 177 CYS A C 1
ATOM 1397 O O . CYS A 1 177 ? 1.004 -8.588 5.720 1.00 95.00 177 CYS A O 1
ATOM 1399 N N . CYS A 1 178 ? 1.035 -10.820 5.975 1.00 96.75 178 CYS A N 1
ATOM 1400 C CA . CYS A 1 178 ? -0.394 -10.961 6.232 1.00 96.75 178 CYS A CA 1
ATOM 1401 C C . CYS A 1 178 ? -0.652 -11.593 7.596 1.00 96.75 178 CYS A C 1
ATOM 1403 O O . CYS A 1 178 ? -0.067 -12.627 7.928 1.00 96.75 178 CYS A O 1
ATOM 1405 N N . SER A 1 179 ? -1.567 -10.998 8.353 1.00 95.81 179 SER A N 1
ATOM 1406 C CA . SER A 1 179 ? -2.154 -11.596 9.544 1.00 95.81 179 SER A CA 1
ATOM 1407 C C . SER A 1 179 ? -3.480 -12.248 9.175 1.00 95.81 179 SER A C 1
ATOM 1409 O O . SER A 1 179 ? -4.274 -11.697 8.411 1.00 95.81 179 SER A O 1
ATOM 1411 N N . ASN A 1 180 ? -3.706 -13.445 9.705 1.00 93.81 180 ASN A N 1
ATOM 1412 C CA . ASN A 1 180 ? -4.987 -14.143 9.614 1.00 93.81 180 ASN A CA 1
ATOM 1413 C C . ASN A 1 180 ? -5.517 -14.560 10.992 1.00 93.81 180 ASN A C 1
ATOM 1415 O O . ASN A 1 180 ? -6.452 -15.356 11.092 1.00 93.81 180 ASN A O 1
ATOM 1419 N N . THR A 1 181 ? -4.875 -14.069 12.047 1.00 89.19 181 THR A N 1
ATOM 1420 C CA . THR A 1 181 ? -5.185 -14.374 13.436 1.00 89.19 181 THR A CA 1
ATOM 1421 C C . THR A 1 181 ? -6.056 -13.249 13.968 1.00 89.19 181 THR A C 1
ATOM 1423 O O . THR A 1 181 ? -5.525 -12.214 14.340 1.00 89.19 181 THR A O 1
ATOM 1426 N N . GLY A 1 182 ? -7.377 -13.411 13.972 1.00 91.06 182 GLY A N 1
ATOM 1427 C CA . GLY A 1 182 ? -8.303 -12.383 14.450 1.00 91.06 182 GLY A CA 1
ATOM 1428 C C . GLY A 1 182 ? -9.637 -12.417 13.714 1.00 91.06 182 GLY A C 1
ATOM 1429 O O . GLY A 1 182 ? -9.857 -13.269 12.853 1.00 91.06 182 GLY A O 1
ATOM 1430 N N . ASN A 1 183 ? -10.521 -11.487 14.069 1.00 93.88 183 ASN A N 1
ATOM 1431 C CA . ASN A 1 183 ? -11.826 -11.323 13.442 1.00 93.88 183 ASN A CA 1
ATOM 1432 C C . ASN A 1 183 ? -11.913 -9.934 12.793 1.00 93.88 183 ASN A C 1
ATOM 1434 O O . ASN A 1 183 ? -11.692 -8.924 13.461 1.00 93.88 183 ASN A O 1
ATOM 1438 N N . VAL A 1 184 ? -12.271 -9.905 11.509 1.00 95.62 184 VAL A N 1
ATOM 1439 C CA . VAL A 1 184 ? -12.446 -8.684 10.707 1.00 95.62 184 VAL A CA 1
ATOM 1440 C C . VAL A 1 184 ? -13.450 -7.695 11.326 1.00 95.62 184 VAL A C 1
ATOM 1442 O O . VAL A 1 184 ? -13.310 -6.484 11.168 1.00 95.62 184 VAL A O 1
ATOM 1445 N N . ASP A 1 185 ? -14.434 -8.193 12.085 1.00 95.62 185 ASP A N 1
ATOM 1446 C CA . ASP A 1 185 ? -15.481 -7.397 12.732 1.00 95.62 185 ASP A CA 1
ATOM 1447 C C . ASP A 1 185 ? -15.099 -6.839 14.108 1.00 95.62 185 ASP A C 1
ATOM 1449 O O . ASP A 1 185 ? -15.838 -6.011 14.650 1.00 95.62 185 ASP A O 1
ATOM 1453 N N . THR A 1 186 ? -13.974 -7.273 14.677 1.00 96.69 186 THR A N 1
ATOM 1454 C CA . THR A 1 186 ? -13.449 -6.761 15.946 1.00 96.69 186 THR A CA 1
ATOM 1455 C C . THR A 1 186 ? -12.495 -5.609 15.667 1.00 96.69 186 THR A C 1
ATOM 1457 O O . THR A 1 186 ? -11.487 -5.802 14.999 1.00 96.69 186 THR A O 1
ATOM 1460 N N . ALA A 1 187 ? -12.800 -4.413 16.176 1.00 96.50 187 ALA A N 1
ATOM 1461 C CA . ALA A 1 187 ? -11.972 -3.236 15.934 1.00 96.50 187 ALA A CA 1
ATOM 1462 C C . ALA A 1 187 ? -10.576 -3.375 16.568 1.00 96.50 187 ALA A C 1
ATOM 1464 O O . ALA A 1 187 ? -10.467 -3.584 17.778 1.00 96.50 187 ALA A O 1
ATOM 1465 N N . ILE A 1 188 ? -9.528 -3.225 15.757 1.00 95.62 188 ILE A N 1
ATOM 1466 C CA . ILE A 1 188 ? -8.129 -3.204 16.202 1.00 95.62 188 ILE A CA 1
ATOM 1467 C C . ILE A 1 188 ? -7.652 -1.771 16.440 1.00 95.62 188 ILE A C 1
ATOM 1469 O O . ILE A 1 188 ? -8.120 -0.845 15.779 1.00 95.62 188 ILE A O 1
ATOM 1473 N N . ASP A 1 189 ? -6.712 -1.589 17.360 1.00 92.75 189 ASP A N 1
ATOM 1474 C CA . ASP A 1 189 ? -6.031 -0.311 17.559 1.00 92.75 189 ASP A CA 1
ATOM 1475 C C . ASP A 1 189 ? -4.682 -0.323 16.830 1.00 92.75 189 ASP A C 1
ATOM 1477 O O . ASP A 1 189 ? -3.874 -1.232 17.019 1.00 92.75 189 ASP A O 1
ATOM 1481 N N . LEU A 1 190 ? -4.468 0.667 15.965 1.00 89.56 190 LEU A N 1
ATOM 1482 C CA . LEU A 1 190 ? -3.225 0.865 15.216 1.00 89.56 190 LEU A CA 1
ATOM 1483 C C . LEU A 1 190 ? -2.512 2.166 15.603 1.00 89.56 190 LEU A C 1
ATOM 1485 O O . LEU A 1 190 ? -1.510 2.500 14.976 1.00 89.56 190 LEU A O 1
ATOM 1489 N N . GLY A 1 191 ? -3.041 2.939 16.558 1.00 86.44 191 GLY A N 1
ATOM 1490 C CA . GLY A 1 191 ? -2.475 4.234 16.950 1.00 86.44 191 GLY A CA 1
ATOM 1491 C C . GLY A 1 191 ? -2.395 5.267 15.815 1.00 86.44 191 GLY A C 1
ATOM 1492 O O . GLY A 1 191 ? -1.680 6.260 15.928 1.00 86.44 191 GLY A O 1
ATOM 1493 N N . MET A 1 192 ? -3.091 5.042 14.697 1.00 85.19 192 MET A N 1
ATOM 1494 C CA . MET A 1 192 ? -3.076 5.938 13.543 1.00 85.19 192 MET A CA 1
ATOM 1495 C C . MET A 1 192 ? -4.089 7.064 13.742 1.00 85.19 192 MET A C 1
ATOM 1497 O O . MET A 1 192 ? -5.223 6.820 14.141 1.00 85.19 192 MET A O 1
ATOM 1501 N N . VAL A 1 193 ? -3.693 8.290 13.405 1.00 86.06 193 VAL A N 1
ATOM 1502 C CA . VAL A 1 193 ? -4.558 9.489 13.460 1.00 86.06 193 VAL A CA 1
ATOM 1503 C C . VAL A 1 193 ? -4.712 10.183 12.104 1.00 86.06 193 VAL A C 1
ATOM 1505 O O . VAL A 1 193 ? -5.512 11.102 11.956 1.00 86.06 193 VAL A O 1
ATOM 1508 N N . ALA A 1 194 ? -3.952 9.744 11.100 1.00 89.94 194 ALA A N 1
ATOM 1509 C CA . ALA A 1 194 ? -4.023 10.215 9.722 1.00 89.94 194 ALA A CA 1
ATOM 1510 C C . ALA A 1 194 ? -4.569 9.100 8.817 1.00 89.94 194 ALA A C 1
ATOM 1512 O O . ALA A 1 194 ? -4.455 7.931 9.191 1.00 89.94 194 ALA A O 1
ATOM 1513 N N . PRO A 1 195 ? -5.131 9.424 7.636 1.00 95.06 195 PRO A N 1
ATOM 1514 C CA . PRO A 1 195 ? -5.581 8.404 6.700 1.00 95.06 195 PRO A CA 1
ATOM 1515 C C . PRO A 1 195 ? -4.467 7.432 6.302 1.00 95.06 195 PRO A C 1
ATOM 1517 O O . PRO A 1 195 ? -3.300 7.818 6.215 1.00 95.06 195 PRO A O 1
ATOM 1520 N N . PHE A 1 196 ? -4.822 6.174 6.044 1.00 95.75 196 PHE A N 1
ATOM 1521 C CA . PHE A 1 196 ? -3.880 5.122 5.645 1.00 95.75 196 PHE A CA 1
ATOM 1522 C C . PHE A 1 196 ? -4.589 3.991 4.893 1.00 95.75 196 PHE A C 1
ATOM 1524 O O . PHE A 1 196 ? -5.812 3.976 4.769 1.00 95.75 196 PHE A O 1
ATOM 1531 N N . TYR A 1 197 ? -3.808 3.032 4.394 1.00 97.44 197 TYR A N 1
ATOM 1532 C CA . TYR A 1 197 ? -4.319 1.847 3.713 1.00 97.44 197 TYR A CA 1
ATOM 1533 C C . TYR A 1 197 ? -3.908 0.561 4.410 1.00 97.44 197 TYR A C 1
ATOM 1535 O O . TYR A 1 197 ? -2.757 0.422 4.809 1.00 97.44 197 TYR A O 1
ATOM 1543 N N . LEU A 1 198 ? -4.811 -0.417 4.441 1.00 97.56 198 LEU A N 1
ATOM 1544 C CA . LEU A 1 198 ? -4.464 -1.832 4.611 1.00 97.56 198 LEU A CA 1
ATOM 1545 C C . LEU A 1 198 ? -4.997 -2.625 3.425 1.00 97.56 198 LEU A C 1
ATOM 1547 O O . LEU A 1 198 ? -5.912 -2.188 2.731 1.00 97.56 198 LEU A O 1
ATOM 1551 N N . MET A 1 199 ? -4.458 -3.816 3.210 1.00 98.00 199 MET A N 1
ATOM 1552 C CA . MET A 1 199 ? -4.998 -4.742 2.221 1.00 98.00 199 MET A CA 1
ATOM 1553 C C . MET A 1 199 ? -5.809 -5.828 2.939 1.00 98.00 199 MET A C 1
ATOM 1555 O O . MET A 1 199 ? -5.319 -6.377 3.926 1.00 98.00 199 MET A O 1
ATOM 1559 N N . PRO A 1 200 ? -7.032 -6.157 2.501 1.00 97.88 200 PRO A N 1
ATOM 1560 C CA . PRO A 1 200 ? -7.840 -7.175 3.158 1.00 97.88 200 PRO A CA 1
ATOM 1561 C C . PRO A 1 200 ? -7.260 -8.577 2.915 1.00 97.88 200 PRO A C 1
ATOM 1563 O O . PRO A 1 200 ? -6.557 -8.804 1.927 1.00 97.88 200 PRO A O 1
ATOM 1566 N N . TYR A 1 201 ? -7.542 -9.528 3.807 1.00 97.19 201 TYR A N 1
ATOM 1567 C CA . TYR A 1 201 ? -7.067 -10.913 3.709 1.00 97.19 201 TYR A CA 1
ATOM 1568 C C . TYR A 1 201 ? -8.241 -11.899 3.697 1.00 97.19 201 TYR A C 1
ATOM 1570 O O . TYR A 1 201 ? -9.156 -11.790 4.504 1.00 97.19 201 TYR A O 1
ATOM 1578 N N . GLY A 1 202 ? -8.202 -12.894 2.804 1.00 94.56 202 GLY A N 1
ATOM 1579 C CA . GLY A 1 202 ? -9.200 -13.972 2.719 1.00 94.56 202 GLY A CA 1
ATOM 1580 C C . GLY A 1 202 ? -10.524 -13.595 2.040 1.00 94.56 202 GLY A C 1
ATOM 1581 O O . GLY A 1 202 ? -11.041 -14.392 1.260 1.00 94.56 202 GLY A O 1
ATOM 1582 N N . GLU A 1 203 ? -11.026 -12.380 2.254 1.00 95.12 203 GLU A N 1
ATOM 1583 C CA . GLU A 1 203 ? -12.264 -11.859 1.658 1.00 95.12 203 GLU A CA 1
ATOM 1584 C C . GLU A 1 203 ? -12.162 -10.346 1.369 1.00 95.12 203 GLU A C 1
ATOM 1586 O O . GLU A 1 203 ? -11.290 -9.684 1.934 1.00 95.12 203 GLU A O 1
ATOM 1591 N N . PRO A 1 204 ? -13.011 -9.756 0.499 1.00 96.44 204 PRO A N 1
ATOM 1592 C CA . PRO A 1 204 ? -12.974 -8.326 0.186 1.00 96.44 204 PRO A CA 1
ATOM 1593 C C . PRO A 1 204 ? -13.680 -7.512 1.282 1.00 96.44 204 PRO A C 1
ATOM 1595 O O . PRO A 1 204 ? -14.659 -6.819 1.020 1.00 96.44 204 PRO A O 1
ATOM 1598 N N . ARG A 1 205 ? -13.225 -7.633 2.533 1.00 97.00 205 ARG A N 1
ATOM 1599 C CA . ARG A 1 205 ? -13.771 -6.911 3.692 1.00 97.00 205 ARG A CA 1
ATOM 1600 C C . ARG A 1 205 ? -12.659 -6.247 4.486 1.00 97.00 205 ARG A C 1
ATOM 1602 O O . ARG A 1 205 ? -11.598 -6.829 4.696 1.00 97.00 205 ARG A O 1
ATOM 1609 N N . CYS A 1 206 ? -12.920 -5.024 4.930 1.00 98.12 206 CYS A N 1
ATOM 1610 C CA . CYS A 1 206 ? -11.964 -4.245 5.699 1.00 98.12 206 CYS A CA 1
ATOM 1611 C C . CYS A 1 206 ? -11.990 -4.630 7.173 1.00 98.12 206 CYS A C 1
ATOM 1613 O O . CYS A 1 206 ? -13.050 -4.674 7.795 1.00 98.12 206 CYS A O 1
ATOM 1615 N N . GLN A 1 207 ? -10.803 -4.891 7.719 1.00 98.00 207 GLN A N 1
ATOM 1616 C CA . GLN A 1 207 ? -10.582 -5.031 9.151 1.00 98.00 207 GLN A CA 1
ATOM 1617 C C . GLN A 1 207 ? -11.047 -3.755 9.852 1.00 98.00 207 GLN A C 1
ATOM 1619 O O . GLN A 1 207 ? -10.532 -2.681 9.566 1.00 98.00 207 GLN A O 1
ATOM 1624 N N . LYS A 1 208 ? -11.984 -3.843 10.799 1.00 97.50 208 LYS A N 1
ATOM 1625 C CA . LYS A 1 208 ? -12.370 -2.651 11.566 1.00 97.50 208 LYS A CA 1
ATOM 1626 C C . LYS A 1 208 ? -11.169 -2.122 12.340 1.00 97.50 208 LYS A C 1
ATOM 1628 O O . LYS A 1 208 ? -10.482 -2.900 13.002 1.00 97.50 208 LYS A O 1
ATOM 1633 N N . VAL A 1 209 ? -10.960 -0.811 12.289 1.00 96.44 209 VAL A N 1
ATOM 1634 C CA . VAL A 1 209 ? -9.930 -0.097 13.050 1.00 96.44 209 VAL A CA 1
ATOM 1635 C C . VAL A 1 209 ? -10.623 0.921 13.949 1.00 96.44 209 VAL A C 1
ATOM 1637 O O . VAL A 1 209 ? -11.597 1.555 13.544 1.00 96.44 209 VAL A O 1
ATOM 1640 N N . GLN A 1 210 ? -10.164 1.048 15.190 1.00 94.62 210 GLN A N 1
ATOM 1641 C CA . GLN A 1 210 ? -10.723 2.006 16.138 1.00 94.62 210 GLN A CA 1
ATOM 1642 C C . GLN A 1 210 ? -10.620 3.437 15.597 1.00 94.62 210 GLN A C 1
ATOM 1644 O O . GLN A 1 210 ? -9.608 3.818 15.014 1.00 94.62 210 GLN A O 1
ATOM 1649 N N . ASN A 1 211 ? -11.678 4.227 15.803 1.00 93.19 211 ASN A N 1
ATOM 1650 C CA . ASN A 1 211 ? -11.765 5.643 15.419 1.00 93.19 211 ASN A CA 1
ATOM 1651 C C . ASN A 1 211 ? -11.582 5.934 13.916 1.00 93.19 211 ASN A C 1
ATOM 1653 O O . ASN A 1 211 ? -11.351 7.082 13.531 1.00 93.19 211 ASN A O 1
ATOM 1657 N N . MET A 1 212 ? -11.720 4.914 13.068 1.00 95.69 212 MET A N 1
ATOM 1658 C CA . MET A 1 212 ? -11.526 5.011 11.625 1.00 95.69 212 MET A CA 1
ATOM 1659 C C . MET A 1 212 ? -12.726 4.433 10.882 1.00 95.69 212 MET A C 1
ATOM 1661 O O . MET A 1 212 ? -13.175 3.324 11.170 1.00 95.69 212 MET A O 1
ATOM 1665 N N . GLU A 1 213 ? -13.217 5.169 9.894 1.00 95.94 213 GLU A N 1
ATOM 1666 C CA . GLU A 1 213 ? -14.141 4.652 8.887 1.00 95.94 213 GLU A CA 1
ATOM 1667 C C . GLU A 1 213 ? -13.339 4.085 7.715 1.00 95.94 213 GLU A C 1
ATOM 1669 O O . GLU A 1 213 ? -12.259 4.594 7.406 1.00 95.94 213 GLU A O 1
ATOM 1674 N N . SER A 1 214 ? -13.830 3.005 7.103 1.00 96.38 214 SER A N 1
ATOM 1675 C CA . SER A 1 214 ? -13.104 2.281 6.061 1.00 96.38 214 SER A CA 1
ATOM 1676 C C . SER A 1 214 ? -13.905 2.149 4.773 1.00 96.38 214 SER A C 1
ATOM 1678 O O . SER A 1 214 ? -15.008 1.602 4.810 1.00 96.38 214 SER A O 1
ATOM 1680 N N . ASP A 1 215 ? -13.284 2.492 3.648 1.00 96.25 215 ASP A N 1
ATOM 1681 C CA . ASP A 1 215 ? -13.839 2.328 2.306 1.00 96.25 215 ASP A CA 1
ATOM 1682 C C . ASP A 1 215 ? -13.025 1.309 1.506 1.00 96.25 215 ASP A C 1
ATOM 1684 O O . ASP A 1 215 ? -11.796 1.388 1.410 1.00 96.25 215 ASP A O 1
ATOM 1688 N N . LEU A 1 216 ? -13.709 0.325 0.920 1.00 96.94 216 LEU A N 1
ATOM 1689 C CA . LEU A 1 216 ? -13.071 -0.695 0.096 1.00 96.94 216 LEU A CA 1
ATOM 1690 C C . LEU A 1 216 ? -12.903 -0.190 -1.341 1.00 96.94 216 LEU A C 1
ATOM 1692 O O . LEU A 1 216 ? -13.865 -0.092 -2.099 1.00 96.94 216 LEU A O 1
ATOM 1696 N N . GLN A 1 217 ? -11.659 0.045 -1.733 1.00 97.06 217 GLN A N 1
ATOM 1697 C CA . GLN A 1 217 ? -11.254 0.428 -3.080 1.00 97.06 217 GLN A CA 1
ATOM 1698 C C . GLN A 1 217 ? -10.523 -0.733 -3.762 1.00 97.06 217 GLN A C 1
ATOM 1700 O O . GLN A 1 217 ? -10.107 -1.700 -3.120 1.00 97.06 217 GLN A O 1
ATOM 1705 N N . PHE A 1 218 ? -10.353 -0.668 -5.078 1.00 95.75 218 PHE A N 1
ATOM 1706 C CA . PHE A 1 218 ? -9.628 -1.679 -5.835 1.00 95.75 218 PHE A CA 1
ATOM 1707 C C . PHE A 1 218 ? -8.778 -1.082 -6.953 1.00 95.75 218 PHE A C 1
ATOM 1709 O O . PHE A 1 218 ? -9.112 -0.046 -7.527 1.00 95.75 218 PHE A O 1
ATOM 1716 N N . ILE A 1 219 ? -7.718 -1.816 -7.292 1.00 93.69 219 ILE A N 1
ATOM 1717 C CA . ILE A 1 219 ? -6.985 -1.692 -8.551 1.00 93.69 219 ILE A CA 1
ATOM 1718 C C . ILE A 1 219 ? -7.047 -3.051 -9.232 1.00 93.69 219 ILE A C 1
ATOM 1720 O O . ILE A 1 219 ? -6.639 -4.069 -8.670 1.00 93.69 219 ILE A O 1
ATOM 1724 N N . GLU A 1 220 ? -7.564 -3.075 -10.445 1.00 92.69 220 GLU A N 1
ATOM 1725 C CA . GLU A 1 220 ? -7.540 -4.225 -11.324 1.00 92.69 220 GLU A CA 1
ATOM 1726 C C . GLU A 1 220 ? -6.523 -3.985 -12.423 1.00 92.69 220 GLU A C 1
ATOM 1728 O O . GLU A 1 220 ? -6.754 -3.222 -13.355 1.00 92.69 220 GLU A O 1
ATOM 1733 N N . TRP A 1 221 ? -5.375 -4.636 -12.271 1.00 89.00 221 TRP A N 1
ATOM 1734 C CA . TRP A 1 221 ? -4.297 -4.537 -13.230 1.00 89.00 221 TRP A CA 1
ATOM 1735 C C . TRP A 1 221 ? -4.575 -5.362 -14.493 1.00 89.00 221 TRP A C 1
ATOM 1737 O O . TRP A 1 221 ? -5.271 -6.385 -14.425 1.00 89.00 221 TRP A O 1
ATOM 1747 N N . PRO A 1 222 ? -3.970 -4.991 -15.632 1.00 84.38 222 PRO A N 1
ATOM 1748 C CA . PRO A 1 222 ? -3.931 -5.862 -16.795 1.00 84.38 222 PRO A CA 1
ATOM 1749 C C . PRO A 1 222 ? -3.249 -7.201 -16.492 1.00 84.38 222 PRO A C 1
ATOM 1751 O O . PRO A 1 222 ? -2.326 -7.267 -15.679 1.00 84.38 222 PRO A O 1
ATOM 1754 N N . LEU A 1 223 ? -3.652 -8.235 -17.246 1.00 72.31 223 LEU A N 1
ATOM 1755 C CA . LEU A 1 223 ? -3.043 -9.579 -17.382 1.00 72.31 223 LEU A CA 1
ATOM 1756 C C . LEU A 1 223 ? -3.591 -10.709 -16.500 1.00 72.31 223 LEU A C 1
ATOM 1758 O O . LEU A 1 223 ? -4.296 -10.502 -15.515 1.00 72.31 223 LEU A O 1
ATOM 1762 N N . ALA A 1 224 ? -3.295 -11.937 -16.947 1.00 59.09 224 ALA A N 1
ATOM 1763 C CA . ALA A 1 224 ? -3.961 -13.179 -16.549 1.00 59.09 224 ALA A 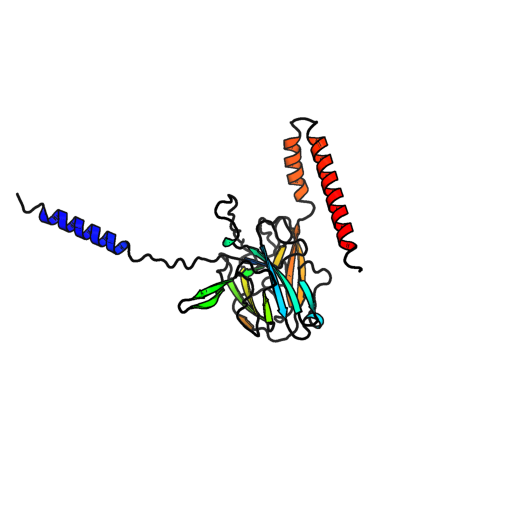CA 1
ATOM 1764 C C . ALA A 1 224 ? -3.041 -14.253 -15.927 1.00 59.09 224 ALA A C 1
ATOM 1766 O O . ALA A 1 224 ? -3.533 -15.321 -15.577 1.00 59.09 224 ALA A O 1
ATOM 1767 N N . GLU A 1 225 ? -1.743 -13.995 -15.739 1.00 62.47 225 GLU A N 1
ATOM 1768 C CA . GLU A 1 225 ? -0.836 -14.956 -15.090 1.00 62.47 225 GLU A CA 1
ATOM 1769 C C . GLU A 1 225 ? 0.053 -14.276 -14.049 1.00 62.47 225 GLU A C 1
ATOM 1771 O O . GLU A 1 225 ? 1.169 -13.837 -14.328 1.00 62.47 225 GLU A O 1
ATOM 1776 N N . GLN A 1 226 ? -0.447 -14.200 -12.818 1.00 69.19 226 GLN A N 1
ATOM 1777 C CA . GLN A 1 226 ? 0.373 -13.871 -11.658 1.00 69.19 226 GLN A CA 1
ATOM 1778 C C . GLN A 1 226 ? 0.871 -15.149 -10.996 1.00 69.19 226 GLN A C 1
ATOM 1780 O O . GLN A 1 226 ? 0.152 -16.142 -10.895 1.00 69.19 226 GLN A O 1
ATOM 1785 N N . ARG A 1 227 ? 2.119 -15.119 -10.525 1.00 77.81 227 ARG A N 1
ATOM 1786 C CA . ARG A 1 227 ? 2.670 -16.185 -9.684 1.00 77.81 227 ARG A CA 1
ATOM 1787 C C . ARG A 1 227 ? 2.714 -15.689 -8.254 1.00 77.81 227 ARG A C 1
ATOM 1789 O O . ARG A 1 227 ? 3.286 -14.632 -7.990 1.00 77.81 227 ARG A O 1
ATOM 1796 N N . TRP A 1 228 ? 2.152 -16.467 -7.345 1.00 83.75 228 TRP A N 1
ATOM 1797 C CA . TRP A 1 228 ? 2.163 -16.174 -5.920 1.00 83.75 228 TRP A CA 1
ATOM 1798 C C . TRP A 1 228 ? 2.747 -17.337 -5.128 1.00 83.75 228 TRP A C 1
ATOM 1800 O O . TRP A 1 228 ? 2.663 -18.500 -5.524 1.00 83.75 228 TRP A O 1
ATOM 1810 N N . SER A 1 229 ? 3.348 -17.005 -3.993 1.00 88.44 229 SER A N 1
ATOM 1811 C CA . SER A 1 229 ? 3.821 -17.966 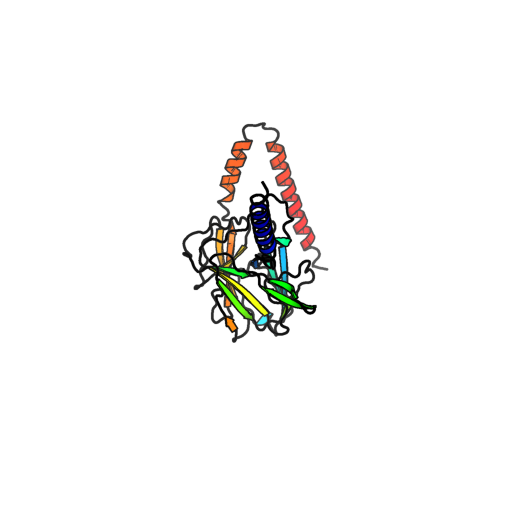-3.002 1.00 88.44 229 SER A CA 1
ATOM 1812 C C . SER A 1 229 ? 3.611 -17.393 -1.605 1.00 88.44 229 SER A C 1
ATOM 1814 O O . SER A 1 229 ? 3.738 -16.185 -1.405 1.00 88.44 229 SER A O 1
ATOM 1816 N N . GLY A 1 230 ? 3.294 -18.251 -0.637 1.00 92.50 230 GLY A N 1
ATOM 1817 C CA . GLY A 1 230 ? 2.971 -17.826 0.725 1.00 92.50 230 GLY A CA 1
ATOM 1818 C C . GLY A 1 230 ? 1.640 -17.074 0.817 1.00 92.50 230 GLY A C 1
ATOM 1819 O O . GLY A 1 230 ? 0.721 -17.312 0.035 1.00 92.50 230 GLY A O 1
ATOM 1820 N N . THR A 1 231 ? 1.520 -16.190 1.808 1.00 93.94 231 THR A N 1
ATOM 1821 C CA . THR A 1 231 ? 0.295 -15.411 2.048 1.00 93.94 231 THR A CA 1
ATOM 1822 C C . THR A 1 231 ? 0.277 -14.103 1.268 1.00 93.94 231 THR A C 1
ATOM 1824 O O . THR A 1 231 ? 1.267 -13.378 1.237 1.00 93.94 231 THR A O 1
ATOM 1827 N N . HIS A 1 232 ? -0.872 -13.752 0.702 1.00 93.94 232 HIS A N 1
ATOM 1828 C CA . HIS A 1 232 ? -1.059 -12.516 -0.051 1.00 93.94 232 HIS A CA 1
ATOM 1829 C C . HIS A 1 232 ? -2.417 -11.875 0.284 1.00 93.94 232 HIS A C 1
ATOM 1831 O O . HIS A 1 232 ? -3.304 -12.563 0.800 1.00 93.94 232 HIS A O 1
ATOM 1837 N N . PRO A 1 233 ? -2.601 -10.577 -0.019 1.00 96.19 233 PRO A N 1
ATOM 1838 C CA . PRO A 1 233 ? -3.900 -9.921 0.036 1.00 96.19 233 PRO A CA 1
ATOM 1839 C C . PRO A 1 233 ? -4.992 -10.674 -0.710 1.00 96.19 233 PRO A C 1
ATOM 1841 O O . PRO A 1 233 ? -4.730 -11.363 -1.702 1.00 96.19 233 PRO A O 1
ATOM 1844 N N . TYR A 1 234 ? -6.235 -10.468 -0.288 1.00 95.62 234 TYR A N 1
ATOM 1845 C CA . TYR A 1 234 ? -7.380 -10.893 -1.071 1.00 95.62 234 TYR A CA 1
ATOM 1846 C C . TYR A 1 234 ? -7.326 -10.256 -2.463 1.00 95.62 234 TYR A C 1
ATOM 1848 O O . TYR A 1 234 ? -7.145 -9.045 -2.621 1.00 95.62 234 TYR A O 1
ATOM 1856 N N . SER A 1 235 ? -7.488 -11.094 -3.481 1.00 93.12 235 SER A N 1
ATOM 1857 C CA . SER A 1 235 ? -7.543 -10.662 -4.868 1.00 93.12 235 SER A CA 1
ATOM 1858 C C . SER A 1 235 ? -8.489 -11.545 -5.669 1.00 93.12 235 SER A C 1
ATOM 1860 O O . SER A 1 235 ? -8.662 -12.731 -5.379 1.00 93.12 235 SER A O 1
ATOM 1862 N N . VAL A 1 236 ? -9.092 -10.976 -6.711 1.00 91.50 236 VAL A N 1
ATOM 1863 C CA . VAL A 1 236 ? -9.870 -11.749 -7.683 1.00 91.50 236 VAL A CA 1
ATOM 1864 C C . VAL A 1 236 ? -8.963 -12.082 -8.857 1.00 91.50 236 VAL A C 1
ATOM 1866 O O . VAL A 1 236 ? -8.451 -11.186 -9.533 1.00 91.50 236 VAL A O 1
ATOM 1869 N N . ARG A 1 237 ? -8.765 -13.391 -9.070 1.00 86.50 237 ARG A N 1
ATOM 1870 C CA . ARG A 1 237 ? -7.923 -13.973 -10.132 1.00 86.50 237 ARG A CA 1
ATOM 1871 C C . ARG A 1 237 ? -6.470 -13.472 -10.129 1.00 86.50 237 ARG A C 1
ATOM 1873 O O . ARG A 1 237 ? -5.831 -13.536 -11.170 1.00 86.50 237 ARG A O 1
ATOM 1880 N N . GLY A 1 238 ? -5.980 -12.949 -8.997 1.00 82.19 238 GLY A N 1
ATOM 1881 C CA . GLY A 1 238 ? -4.681 -12.276 -8.921 1.00 82.19 238 GLY A CA 1
ATOM 1882 C C . GLY A 1 238 ? -4.538 -11.232 -10.018 1.00 82.19 238 GLY A C 1
ATOM 1883 O O . GLY A 1 238 ? -3.694 -11.350 -10.886 1.00 82.19 238 GLY A O 1
ATOM 1884 N N . ARG A 1 239 ? -5.448 -10.266 -10.064 1.00 86.25 239 ARG A N 1
ATOM 1885 C CA . ARG A 1 239 ? -5.319 -9.072 -10.918 1.00 86.25 239 ARG A CA 1
ATOM 1886 C C . ARG A 1 239 ? -6.036 -7.893 -10.301 1.00 86.25 239 ARG A C 1
ATOM 1888 O O . ARG A 1 239 ? -5.515 -6.786 -10.300 1.00 86.25 239 ARG A O 1
ATOM 1895 N N . LYS A 1 240 ? -7.194 -8.170 -9.703 1.00 91.94 240 LYS A N 1
ATOM 1896 C CA . LYS A 1 240 ? -7.973 -7.217 -8.928 1.00 91.94 240 LYS A CA 1
ATOM 1897 C C . LYS A 1 240 ? -7.598 -7.316 -7.462 1.00 91.94 240 LYS A C 1
ATOM 1899 O O . LYS A 1 240 ? -8.012 -8.256 -6.786 1.00 91.94 240 LYS A O 1
ATOM 1904 N N . PHE A 1 241 ? -6.798 -6.362 -7.008 1.00 93.38 241 PHE A N 1
ATOM 1905 C CA . PHE A 1 241 ? -6.406 -6.189 -5.617 1.00 93.38 241 PHE A CA 1
ATOM 1906 C C . PHE A 1 241 ? -7.314 -5.176 -4.950 1.00 93.38 241 PHE A C 1
ATOM 1908 O O . PHE A 1 241 ? -7.702 -4.182 -5.562 1.00 93.38 241 PHE A O 1
ATOM 1915 N N . PHE A 1 242 ? -7.624 -5.433 -3.688 1.00 96.88 242 PHE A N 1
ATOM 1916 C CA . PHE A 1 242 ? -8.448 -4.554 -2.879 1.00 96.88 242 PHE A CA 1
ATOM 1917 C C . PHE A 1 242 ? -7.594 -3.827 -1.846 1.00 96.88 242 PHE A C 1
ATOM 1919 O O . PHE A 1 242 ? -6.588 -4.348 -1.362 1.00 96.88 242 PHE A O 1
ATOM 1926 N N . TYR A 1 243 ? -8.024 -2.621 -1.511 1.00 97.69 243 TYR A N 1
ATOM 1927 C CA . TYR A 1 243 ? -7.360 -1.704 -0.606 1.00 97.69 243 TYR A CA 1
ATOM 1928 C C . TYR A 1 243 ? -8.423 -1.076 0.283 1.00 97.69 243 TYR A C 1
ATOM 1930 O O . TYR A 1 243 ? -9.390 -0.503 -0.203 1.00 97.69 243 TYR A O 1
ATOM 1938 N N . CYS A 1 244 ? -8.250 -1.198 1.586 1.00 98.12 244 CYS A N 1
ATOM 1939 C CA . CYS A 1 244 ? -9.100 -0.558 2.571 1.00 98.12 244 CYS A CA 1
ATOM 1940 C C . CYS A 1 244 ? -8.509 0.801 2.896 1.00 98.12 244 CYS A C 1
ATOM 1942 O O . CYS A 1 244 ? -7.449 0.863 3.521 1.00 98.12 244 CYS A O 1
ATOM 1944 N N . TYR A 1 245 ? -9.166 1.856 2.429 1.00 97.62 245 TYR A N 1
ATOM 1945 C CA . TYR A 1 245 ? -8.841 3.229 2.776 1.00 97.62 245 TYR A CA 1
ATOM 1946 C C . TYR A 1 245 ? -9.460 3.553 4.130 1.00 97.62 245 TYR A C 1
ATOM 1948 O O . TYR A 1 245 ? -10.672 3.452 4.272 1.00 97.62 245 TYR A O 1
ATOM 1956 N N . TYR A 1 246 ? -8.646 3.924 5.112 1.00 96.75 246 TYR A N 1
ATOM 1957 C CA . TYR A 1 246 ? -9.110 4.321 6.437 1.00 96.75 246 TYR A CA 1
ATOM 1958 C C . TYR A 1 246 ? -8.988 5.826 6.592 1.00 96.75 246 TYR A C 1
ATOM 1960 O O . TYR A 1 246 ? -7.933 6.391 6.298 1.00 96.75 246 TYR A O 1
ATOM 1968 N N . GLN A 1 247 ? -10.041 6.458 7.098 1.00 94.69 247 GLN A N 1
ATOM 1969 C CA . GLN A 1 247 ? -10.063 7.880 7.413 1.00 94.69 247 GLN A CA 1
ATOM 1970 C C . GLN A 1 247 ? -10.595 8.124 8.831 1.00 94.69 247 GLN A C 1
ATOM 1972 O O . GLN A 1 247 ? -11.494 7.403 9.272 1.00 94.69 247 GLN A O 1
ATOM 1977 N N . PRO A 1 248 ? -10.069 9.130 9.559 1.00 93.00 248 PRO A N 1
ATOM 1978 C CA . PRO A 1 248 ? -10.534 9.429 10.908 1.00 93.00 248 PRO A CA 1
ATOM 1979 C C . PRO A 1 248 ? -12.030 9.732 10.930 1.00 93.00 248 PRO A C 1
ATOM 1981 O O . PRO A 1 248 ? -12.515 10.558 10.153 1.00 93.00 248 PRO A O 1
ATOM 1984 N N . MET A 1 249 ? -12.759 9.109 11.856 1.00 89.12 249 MET A N 1
ATOM 1985 C CA . MET A 1 249 ? -14.162 9.442 12.084 1.00 89.12 249 MET A CA 1
ATOM 1986 C C . MET A 1 249 ? -14.242 10.891 12.578 1.00 89.12 249 MET A C 1
ATOM 1988 O O . MET A 1 249 ? -13.783 11.207 13.678 1.00 89.12 249 MET A O 1
ATOM 1992 N N . GLY A 1 250 ? -14.832 11.779 11.772 1.00 68.31 250 GLY A N 1
ATOM 1993 C CA . GLY A 1 250 ? -14.868 13.235 11.990 1.00 68.31 250 GLY A CA 1
ATOM 1994 C C . GLY A 1 250 ? -15.543 13.721 13.283 1.00 68.31 250 GLY A C 1
ATOM 1995 O O . GLY A 1 250 ? -15.659 14.923 13.483 1.00 68.31 250 GLY A O 1
ATOM 1996 N N . LEU A 1 251 ? -15.973 12.812 14.161 1.00 52.41 251 LEU A N 1
ATOM 1997 C CA . LEU A 1 251 ? -16.660 13.084 15.426 1.00 52.41 251 LEU A CA 1
ATOM 1998 C C . LEU A 1 251 ? -15.900 12.569 16.668 1.00 52.41 251 LEU A C 1
ATOM 2000 O O . LEU A 1 251 ? -16.357 12.785 17.785 1.00 52.41 251 LEU A O 1
ATOM 2004 N N . GLY A 1 252 ? -14.743 11.911 16.506 1.00 45.94 252 GLY A N 1
ATOM 2005 C CA . GLY A 1 252 ? -13.946 11.380 17.627 1.00 45.94 252 GLY A CA 1
ATOM 2006 C C . GLY A 1 252 ? -12.852 12.322 18.141 1.00 45.94 252 GLY A C 1
ATOM 2007 O O . GLY A 1 252 ? -12.495 12.279 19.312 1.00 45.94 252 GLY A O 1
ATOM 2008 N N . MET A 1 253 ? -12.350 13.223 17.294 1.00 47.78 253 MET A N 1
ATOM 2009 C CA . MET A 1 253 ? -11.298 14.175 17.677 1.00 47.78 253 MET A CA 1
ATOM 2010 C C . MET A 1 253 ? -11.816 15.411 18.424 1.00 47.78 253 MET A C 1
ATOM 2012 O O . MET A 1 253 ? -11.023 16.149 19.006 1.00 47.78 253 MET A O 1
ATOM 2016 N N . GLU A 1 254 ? -13.127 15.665 18.432 1.00 48.22 254 GLU A N 1
ATOM 2017 C CA . GLU A 1 254 ? -13.676 16.779 19.212 1.00 48.22 254 GLU A CA 1
ATOM 2018 C C . GLU A 1 254 ? -13.650 16.497 20.717 1.00 48.22 254 GLU A C 1
ATOM 2020 O O . GLU A 1 254 ? -13.464 17.431 21.491 1.00 48.22 254 GLU A O 1
ATOM 2025 N N . HIS A 1 255 ? -13.759 15.243 21.164 1.00 44.41 255 HIS A N 1
ATOM 2026 C CA . HIS A 1 255 ? -13.841 14.957 22.599 1.00 44.41 255 HIS A CA 1
ATOM 2027 C C . HIS A 1 255 ? -12.518 15.200 23.341 1.00 44.41 255 HIS A C 1
ATOM 2029 O O . HIS A 1 255 ? -12.528 15.809 24.413 1.00 44.41 255 HIS A O 1
ATOM 2035 N N . ASP A 1 256 ? -11.380 14.838 22.748 1.00 44.34 256 ASP A N 1
ATOM 2036 C CA . ASP A 1 256 ? -10.067 15.097 23.355 1.00 44.34 256 ASP A CA 1
ATOM 2037 C C . ASP A 1 256 ? -9.679 16.579 23.275 1.00 44.34 256 ASP A C 1
ATOM 2039 O O . ASP A 1 256 ? -9.078 17.124 24.206 1.00 44.34 256 ASP A O 1
ATOM 2043 N N . ILE A 1 257 ? -10.113 17.282 22.219 1.00 47.22 257 ILE A N 1
ATOM 2044 C CA . ILE A 1 257 ? -9.991 18.743 22.144 1.00 47.22 257 ILE A CA 1
ATOM 2045 C C . ILE A 1 257 ? -10.850 19.399 23.226 1.00 47.22 257 ILE A C 1
ATOM 2047 O O . ILE A 1 257 ? -10.379 20.334 23.871 1.00 47.22 257 ILE A O 1
ATOM 2051 N N . VAL A 1 258 ? -12.074 18.931 23.477 1.00 42.59 258 VAL A N 1
ATOM 2052 C CA . VAL A 1 258 ? -12.943 19.493 24.522 1.00 42.59 258 VAL A CA 1
ATOM 2053 C C . VAL A 1 258 ? -12.326 19.284 25.907 1.00 42.59 258 VAL A C 1
ATOM 2055 O O . VAL A 1 258 ? -12.280 20.235 26.684 1.00 42.59 258 VAL A O 1
ATOM 2058 N N . ILE A 1 259 ? -11.764 18.108 26.200 1.00 44.75 259 ILE A N 1
ATOM 2059 C CA . ILE A 1 259 ? -11.106 17.833 27.490 1.00 44.75 259 ILE A CA 1
ATOM 2060 C C . ILE A 1 259 ? -9.851 18.707 27.668 1.00 44.75 259 ILE A C 1
ATOM 2062 O O . ILE A 1 259 ? -9.694 19.346 28.711 1.00 44.75 259 ILE A O 1
ATOM 2066 N N . ALA A 1 260 ? -9.008 18.843 26.638 1.00 41.66 260 ALA A N 1
ATOM 2067 C CA . ALA A 1 260 ? -7.851 19.742 26.682 1.00 41.66 260 ALA A CA 1
ATOM 2068 C C . ALA A 1 260 ? -8.262 21.226 26.792 1.00 41.66 260 ALA A C 1
ATOM 2070 O O . ALA A 1 260 ? -7.631 22.002 27.512 1.00 41.66 260 ALA A O 1
ATOM 2071 N N . THR A 1 261 ? -9.355 21.625 26.135 1.00 46.41 261 THR A N 1
ATOM 2072 C CA . THR A 1 261 ? -9.882 22.999 26.185 1.00 46.41 261 THR A CA 1
ATOM 2073 C C . THR A 1 261 ? -10.470 23.327 27.561 1.00 46.41 261 THR A C 1
ATOM 2075 O O . THR A 1 261 ? -10.291 24.445 28.045 1.00 46.41 261 THR A O 1
ATOM 2078 N N . PHE A 1 262 ? -11.094 22.360 28.244 1.00 42.34 262 PHE A N 1
ATOM 2079 C CA . PHE A 1 262 ? -11.585 22.537 29.616 1.00 42.34 262 PHE A CA 1
ATOM 2080 C C . PHE A 1 262 ? -10.448 22.674 30.638 1.00 42.34 262 PHE A C 1
ATOM 2082 O O . PHE A 1 262 ? -10.564 23.479 31.561 1.00 42.34 262 PHE A O 1
ATOM 2089 N N . CYS A 1 263 ? -9.319 21.981 30.451 1.00 45.09 263 CYS A N 1
ATOM 2090 C CA . CYS A 1 263 ? -8.151 22.147 31.323 1.00 45.09 263 CYS A CA 1
ATOM 2091 C C . CYS A 1 263 ? -7.472 23.521 31.170 1.00 45.09 263 CYS A C 1
ATOM 2093 O O . CYS A 1 263 ? -6.918 24.040 32.137 1.00 45.09 263 CYS A O 1
ATOM 2095 N N . VAL A 1 264 ? -7.556 24.152 29.994 1.00 47.03 264 VAL A N 1
ATOM 2096 C CA . VAL A 1 264 ? -6.987 25.494 29.750 1.00 47.03 264 VAL A CA 1
ATOM 2097 C C . VAL A 1 264 ? -7.921 26.623 30.228 1.00 47.03 264 VAL A C 1
ATOM 2099 O O . VAL A 1 264 ? -7.477 27.750 30.445 1.00 47.03 264 VAL A O 1
ATOM 2102 N N . ALA A 1 265 ? -9.205 26.342 30.475 1.00 46.69 265 ALA A N 1
ATOM 2103 C CA . ALA A 1 265 ? -10.201 27.351 30.846 1.00 46.69 265 ALA A CA 1
ATOM 2104 C C . ALA A 1 265 ? -10.090 27.893 32.291 1.00 46.69 265 ALA A C 1
ATOM 2106 O O . ALA A 1 265 ? -10.783 28.853 32.627 1.00 46.69 265 ALA A O 1
ATOM 2107 N N . ILE A 1 266 ? -9.206 27.352 33.140 1.00 49.47 266 ILE A N 1
ATOM 2108 C CA . ILE A 1 266 ? -9.038 27.787 34.546 1.00 49.47 266 ILE A CA 1
ATOM 2109 C C . ILE A 1 266 ? -7.825 28.728 34.717 1.00 49.47 266 ILE A C 1
ATOM 2111 O O . ILE A 1 266 ? -7.234 28.831 35.788 1.00 49.47 266 ILE A O 1
ATOM 2115 N N . GLY A 1 267 ? -7.423 29.449 33.666 1.00 51.59 267 GLY A N 1
ATOM 2116 C CA . GLY A 1 267 ? -6.265 30.337 33.753 1.00 51.59 267 GLY A CA 1
ATOM 2117 C C . GLY A 1 267 ? -6.220 31.417 32.683 1.00 51.59 267 GLY A C 1
ATOM 2118 O O . GLY A 1 267 ? -5.507 31.289 31.699 1.00 51.59 267 GLY A O 1
ATOM 2119 N N . THR A 1 268 ? -6.888 32.536 32.955 1.00 50.84 268 THR A N 1
ATOM 2120 C CA . THR A 1 268 ? -6.760 33.850 32.291 1.00 50.84 268 THR A CA 1
ATOM 2121 C C . THR A 1 268 ? -7.480 34.042 30.933 1.00 50.84 268 THR A C 1
ATOM 2123 O O . THR A 1 268 ? -7.152 33.402 29.936 1.00 50.84 268 THR A O 1
ATOM 2126 N N . PRO A 1 269 ? -8.438 34.990 30.842 1.00 53.62 269 PRO A N 1
ATOM 2127 C CA . PRO A 1 269 ? -9.233 35.247 29.630 1.00 53.62 269 PRO A CA 1
ATOM 2128 C C . PRO A 1 269 ? -8.479 35.979 28.501 1.00 53.62 269 PRO A C 1
ATOM 2130 O O . PRO A 1 269 ? -9.029 36.187 27.422 1.00 53.62 269 PRO A O 1
ATOM 2133 N N . THR A 1 270 ? -7.229 36.395 28.713 1.00 50.44 270 THR A N 1
ATOM 2134 C CA . THR A 1 270 ? -6.449 37.160 27.726 1.00 50.44 270 THR A CA 1
ATOM 2135 C C . THR A 1 270 ? -5.722 36.278 26.708 1.00 50.44 270 THR A C 1
ATOM 2137 O O . THR A 1 270 ? -5.525 36.701 25.569 1.00 50.44 270 THR A O 1
ATOM 2140 N N . LEU A 1 271 ? -5.367 35.040 27.065 1.00 47.53 271 LEU A N 1
ATOM 2141 C CA . LEU A 1 271 ? -4.632 34.117 26.189 1.00 47.53 271 LEU A CA 1
ATOM 2142 C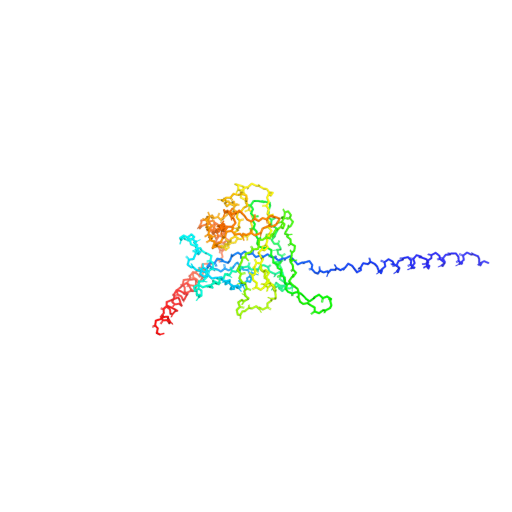 C . LEU A 1 271 ? -5.527 33.445 25.133 1.00 47.53 271 LEU A C 1
ATOM 2144 O O . LEU A 1 271 ? -5.112 33.269 23.986 1.00 47.53 271 LEU A O 1
ATOM 2148 N N . THR A 1 272 ? -6.779 33.139 25.472 1.00 53.69 272 THR A N 1
ATOM 2149 C CA . THR A 1 272 ? -7.733 32.446 24.585 1.00 53.69 272 THR A CA 1
ATOM 2150 C C . THR A 1 272 ? -8.112 33.267 23.351 1.00 53.69 272 THR A C 1
ATOM 2152 O O . THR A 1 272 ? -8.183 32.725 22.246 1.00 53.69 272 THR A O 1
ATOM 2155 N N . MET A 1 273 ? -8.265 34.587 23.492 1.00 48.19 273 MET A N 1
ATOM 2156 C CA . MET A 1 273 ? -8.560 35.473 22.357 1.00 48.19 273 MET A CA 1
ATOM 2157 C C . MET A 1 273 ? -7.408 35.537 21.342 1.00 48.19 273 MET A C 1
ATOM 2159 O O . MET A 1 273 ? -7.650 35.627 20.137 1.00 48.19 273 MET A O 1
ATOM 2163 N N . ILE A 1 274 ? -6.157 35.435 21.802 1.00 50.75 274 ILE A N 1
ATOM 2164 C CA . ILE A 1 274 ? -4.971 35.496 20.936 1.00 50.75 274 ILE A CA 1
ATOM 2165 C C . ILE A 1 274 ? -4.825 34.197 20.128 1.00 50.75 274 ILE A C 1
ATOM 2167 O O . ILE A 1 274 ? -4.589 34.251 18.918 1.00 50.75 274 ILE A O 1
ATOM 2171 N N . VAL A 1 275 ? -5.044 33.032 20.750 1.00 48.72 275 VAL A N 1
ATOM 2172 C CA . VAL A 1 275 ? -4.913 31.718 20.088 1.00 48.72 275 VAL A CA 1
ATOM 2173 C C . VAL A 1 275 ? -5.959 31.529 18.984 1.00 48.72 275 VAL A C 1
ATOM 2175 O O . VAL A 1 275 ? -5.612 31.147 17.864 1.00 48.72 275 VAL A O 1
ATOM 2178 N N . ILE A 1 276 ? -7.225 31.879 19.238 1.00 51.56 276 ILE A N 1
ATOM 2179 C CA . ILE A 1 276 ? -8.299 31.763 18.233 1.00 51.56 276 ILE A CA 1
ATOM 2180 C C . ILE A 1 276 ? -8.026 32.683 17.031 1.00 51.56 276 ILE A C 1
ATOM 2182 O O . ILE A 1 276 ? -8.242 32.297 15.875 1.00 51.56 276 ILE A O 1
ATOM 2186 N N . CYS A 1 277 ? -7.509 33.890 17.282 1.00 45.31 277 CYS A N 1
ATOM 2187 C CA . CYS A 1 277 ? -7.199 34.853 16.228 1.00 45.31 277 CYS A CA 1
ATOM 2188 C C . CYS A 1 277 ? -6.023 34.381 15.348 1.00 45.31 277 CYS A C 1
ATOM 2190 O O . CYS A 1 277 ? -6.099 34.460 14.118 1.00 45.31 277 CYS A O 1
ATOM 2192 N N . LEU A 1 278 ? -4.981 33.792 15.949 1.00 48.66 278 LEU A N 1
ATOM 2193 C CA . LEU A 1 278 ? -3.830 33.233 15.228 1.00 48.66 278 LEU A CA 1
ATOM 2194 C C . LEU A 1 278 ? -4.191 31.985 14.404 1.00 48.66 278 LEU A C 1
ATOM 2196 O O . LEU A 1 278 ? -3.731 31.858 13.265 1.00 48.66 278 LEU A O 1
ATOM 2200 N N . CYS A 1 279 ? -5.063 31.106 14.909 1.00 51.97 279 CYS A N 1
ATOM 2201 C CA . CYS A 1 279 ? -5.560 29.950 14.155 1.00 51.97 279 CYS A CA 1
ATOM 2202 C C . CYS A 1 279 ? -6.397 30.372 12.934 1.00 51.97 279 CYS A C 1
ATOM 2204 O O . CYS A 1 279 ? -6.178 29.861 11.831 1.00 51.97 279 CYS A O 1
ATOM 2206 N N . LYS A 1 280 ? -7.284 31.372 13.076 1.00 49.97 280 LYS A N 1
ATOM 2207 C CA . LYS A 1 280 ? -8.041 31.927 11.936 1.00 49.97 280 LYS A CA 1
ATOM 2208 C C . LYS A 1 280 ? -7.138 32.628 10.915 1.00 49.97 280 LYS A C 1
ATOM 2210 O O . LYS A 1 280 ? -7.401 32.534 9.712 1.00 49.97 280 LYS A O 1
ATOM 2215 N N . LEU A 1 281 ? -6.061 33.286 11.354 1.00 45.81 281 LEU A N 1
ATOM 2216 C CA . LEU A 1 281 ? -5.070 33.872 10.446 1.00 45.81 281 LEU A CA 1
ATOM 2217 C C . LEU A 1 281 ? -4.283 32.800 9.678 1.00 45.81 281 LEU A C 1
ATOM 2219 O O . LEU A 1 281 ? -4.143 32.911 8.458 1.00 45.81 281 LEU A O 1
ATOM 2223 N N . ARG A 1 282 ? -3.820 31.735 10.349 1.00 51.62 282 ARG A N 1
ATOM 2224 C CA . ARG A 1 282 ? -3.117 30.611 9.700 1.00 51.62 282 ARG A CA 1
ATOM 2225 C C . ARG A 1 282 ? -4.002 29.884 8.687 1.00 51.62 282 ARG A C 1
ATOM 2227 O O . ARG A 1 282 ? -3.540 29.607 7.580 1.00 51.62 282 ARG A O 1
ATOM 2234 N N . ALA A 1 283 ? -5.275 29.651 9.011 1.00 52.94 283 ALA A N 1
ATOM 2235 C CA . ALA A 1 283 ? -6.231 29.042 8.087 1.00 52.94 283 ALA A CA 1
ATOM 2236 C C . ALA A 1 283 ? -6.451 29.906 6.828 1.00 52.94 283 ALA A C 1
ATOM 2238 O O . ALA A 1 283 ? -6.394 29.396 5.706 1.00 52.94 283 ALA A O 1
ATOM 2239 N N . LYS A 1 284 ? -6.599 31.233 6.982 1.00 49.06 284 LYS A N 1
ATOM 2240 C CA . LYS A 1 284 ? -6.737 32.164 5.843 1.00 49.06 284 LYS A CA 1
ATOM 2241 C C . LYS A 1 284 ? -5.472 32.263 4.982 1.00 49.06 284 LYS A C 1
ATOM 2243 O O . LYS A 1 284 ? -5.577 32.364 3.759 1.00 49.06 284 LYS A O 1
ATOM 2248 N N . LEU A 1 285 ? -4.283 32.211 5.585 1.00 49.44 285 LEU A N 1
ATOM 2249 C CA . LEU A 1 285 ? -3.011 32.224 4.849 1.00 49.44 285 LEU A CA 1
ATOM 2250 C C . LEU A 1 285 ? -2.767 30.909 4.084 1.00 49.44 285 LEU A C 1
ATOM 2252 O O . LEU A 1 285 ? -2.273 30.943 2.956 1.00 49.44 285 LEU A O 1
ATOM 2256 N N . SER A 1 286 ? -3.178 29.767 4.644 1.00 50.34 286 SER A N 1
ATOM 2257 C CA . SER A 1 286 ? -3.118 28.457 3.975 1.00 50.34 286 SER A CA 1
ATOM 2258 C C . SER A 1 286 ? -4.061 28.377 2.764 1.00 50.34 286 SER A C 1
ATOM 2260 O O . SER A 1 286 ? -3.656 27.944 1.682 1.00 50.34 286 SER A O 1
ATOM 2262 N N . ALA A 1 287 ? -5.286 28.903 2.890 1.00 49.97 287 ALA A N 1
ATOM 2263 C CA . ALA A 1 287 ? -6.251 28.955 1.790 1.00 49.97 287 ALA A CA 1
ATOM 2264 C C . ALA A 1 287 ? -5.776 29.838 0.615 1.00 49.97 287 ALA A C 1
ATOM 2266 O O . ALA A 1 287 ? -5.924 29.458 -0.547 1.00 49.97 287 ALA A O 1
ATOM 2267 N N . ARG A 1 288 ? -5.121 30.978 0.892 1.00 44.50 288 ARG A N 1
ATOM 2268 C CA . ARG A 1 288 ? -4.549 31.844 -0.159 1.00 44.50 288 ARG A CA 1
ATOM 2269 C C . ARG A 1 288 ? -3.376 31.198 -0.908 1.00 44.50 288 ARG A C 1
ATOM 2271 O O . ARG A 1 288 ? -3.235 31.425 -2.107 1.00 44.50 288 ARG A O 1
ATOM 2278 N N . ARG A 1 289 ? -2.577 30.341 -0.258 1.00 43.25 289 ARG A N 1
ATOM 2279 C CA . ARG A 1 289 ? -1.483 29.597 -0.921 1.00 43.25 289 ARG A CA 1
ATOM 2280 C C . ARG A 1 289 ? -1.984 28.540 -1.911 1.00 43.25 289 ARG A C 1
ATOM 2282 O O . ARG A 1 289 ? -1.324 28.318 -2.925 1.00 43.25 289 ARG A O 1
ATOM 2289 N N . LYS A 1 290 ? -3.149 27.926 -1.666 1.00 47.59 290 LYS A N 1
ATOM 2290 C CA . LYS A 1 290 ? -3.770 26.973 -2.608 1.00 47.59 290 LYS A CA 1
ATOM 2291 C C . LYS A 1 290 ? -4.297 27.656 -3.877 1.00 47.59 290 LYS A C 1
ATOM 2293 O O . LYS A 1 290 ? -4.221 27.067 -4.948 1.00 47.59 290 LYS A O 1
ATOM 2298 N N . HIS A 1 291 ? -4.741 28.912 -3.790 1.00 40.72 291 HIS A N 1
ATOM 2299 C CA . HIS A 1 291 ? -5.237 29.650 -4.958 1.00 40.72 291 HIS A CA 1
ATOM 2300 C C . HIS A 1 291 ? -4.118 30.133 -5.901 1.00 40.72 291 HIS A C 1
ATOM 2302 O O . HIS A 1 291 ? -4.341 30.247 -7.102 1.00 40.72 291 HIS A O 1
ATOM 2308 N N . PHE A 1 292 ? -2.903 30.361 -5.385 1.00 38.28 292 PHE A N 1
ATOM 2309 C CA . PHE A 1 292 ? -1.757 30.786 -6.202 1.00 38.28 292 PHE A CA 1
ATOM 2310 C C . PHE A 1 292 ? -1.126 29.628 -6.999 1.00 38.28 292 PHE A C 1
ATOM 2312 O O . PHE A 1 292 ? -0.671 29.829 -8.119 1.00 38.28 292 PHE A O 1
ATOM 2319 N N . LYS A 1 293 ? -1.172 28.388 -6.487 1.00 38.25 293 LYS A N 1
ATOM 2320 C CA . LYS A 1 293 ? -0.679 27.204 -7.222 1.00 38.25 293 LYS A CA 1
ATOM 2321 C C . LYS A 1 293 ? -1.616 26.708 -8.332 1.00 38.25 293 LYS A C 1
ATOM 2323 O O . LYS A 1 293 ? -1.190 25.901 -9.146 1.00 38.25 293 LYS A O 1
ATOM 2328 N N . ARG A 1 294 ? -2.856 27.209 -8.407 1.00 40.28 294 ARG A N 1
ATOM 2329 C CA . ARG A 1 294 ? -3.812 26.875 -9.480 1.00 40.28 294 ARG A CA 1
ATOM 2330 C C . ARG A 1 294 ? -3.708 27.798 -10.707 1.00 40.28 294 ARG A C 1
ATOM 2332 O O . ARG A 1 294 ? -4.332 27.511 -11.716 1.00 40.28 294 ARG A O 1
ATOM 2339 N N . PHE A 1 295 ? -2.903 28.865 -10.643 1.00 36.41 295 PHE A N 1
ATOM 2340 C CA . PHE A 1 295 ? -2.685 29.809 -11.754 1.00 36.41 295 PHE A CA 1
ATOM 2341 C C . PHE A 1 295 ? -1.357 29.611 -12.509 1.00 36.41 295 PHE A C 1
ATOM 2343 O O . PHE A 1 295 ? -1.091 30.339 -13.455 1.00 36.41 295 PHE A O 1
ATOM 2350 N N . GLN A 1 296 ? -0.535 28.622 -12.135 1.00 37.28 296 GLN A N 1
ATOM 2351 C CA . GLN A 1 296 ? 0.729 28.302 -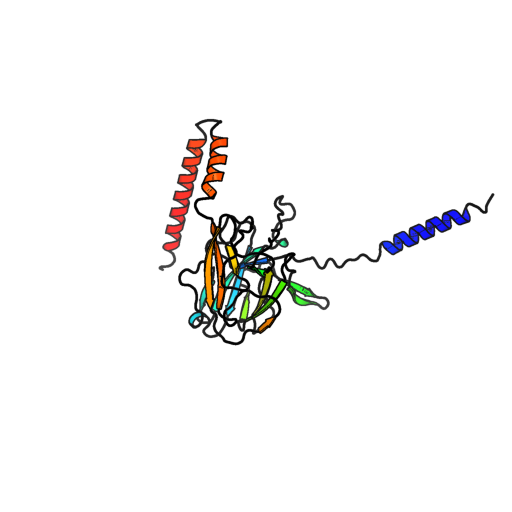12.822 1.00 37.28 296 GLN A CA 1
ATOM 2352 C C . GLN A 1 296 ? 0.691 27.005 -13.654 1.00 37.28 296 GLN A C 1
ATOM 2354 O O . GLN A 1 296 ? 1.738 26.546 -14.088 1.00 37.28 296 GLN A O 1
ATOM 2359 N N . SER A 1 297 ? -0.487 26.418 -13.906 1.00 42.03 297 SER A N 1
ATOM 2360 C CA . SER A 1 297 ? -0.631 25.294 -14.857 1.00 42.03 297 SER A CA 1
ATOM 2361 C C . SER A 1 297 ? -1.504 25.625 -16.077 1.00 42.03 297 SER A C 1
ATOM 2363 O O . SER A 1 297 ? -1.965 24.725 -16.774 1.00 42.03 297 SER A O 1
ATOM 2365 N N . VAL A 1 298 ? -1.732 26.915 -16.337 1.00 44.00 298 VAL A N 1
ATOM 2366 C CA . VAL A 1 298 ? -2.293 27.417 -17.599 1.00 44.00 298 VAL A CA 1
ATOM 2367 C C . VAL A 1 298 ? -1.414 28.576 -18.068 1.00 44.00 298 VAL A C 1
ATOM 2369 O O . VAL A 1 298 ? -1.779 29.740 -17.931 1.00 44.00 298 VAL A O 1
ATOM 2372 N N . MET A 1 299 ? -0.209 28.237 -18.521 1.00 35.47 299 MET A N 1
ATOM 2373 C CA . MET A 1 299 ? 0.626 29.000 -19.454 1.00 35.47 299 MET A CA 1
ATOM 2374 C C . MET A 1 299 ? 1.719 28.086 -19.991 1.00 35.47 299 MET A C 1
ATOM 2376 O O . MET A 1 299 ? 2.318 27.363 -19.163 1.00 35.47 299 MET A O 1
#

pLDDT: mean 74.22, std 21.02, range [31.69, 98.12]

Foldseek 3Di:
DPPPVPVVVVVVVVVVVVVVVVVPPPPPPCPPQWFKFKFFAFPVGDDPQWDKWKKKWFDAQFVVQKDKDPPDGGPWADPDRGIIITIMTMNGPVSPPPPDPPPPPFQDDAWFWKTQWKWFFDQDPVRDTATDTHDAHPQWKKKKKKAQIQMDGDPDDPGRMDSWGNPDGGIIIHMMTGHPGHYLPDADERVDQAKTKIFGFPDQGHRHHPQKDKDKIWMFTDDQDMDMDMGDGDADSPRITIMIIIGGDPPPVVVVVVVVVVVVVVDDPPVVVVVVVVVVVVVVVVVVVVVVVVPPVPD

Sequence (299 aa):
MDALLSTGVRFLLLAVLELSLFRSVITVLHSGRMDGYALPRPLTGCTEHWADFRVRLRYSNLTHETNISEEFQLALDTLDDDTVLFEFCVQNKTLVREGSIDDQVLDWPAGQYCIHSVGKIARKDGGVFEWVLGDCPRGFKSGVTALPFKSFPGQRMVDPTSPLSLTYPNITLVHYCCSNTGNVDTAIDLGMVAPFYLMPYGEPRCQKVQNMESDLQFIEWPLAEQRWSGTHPYSVRGRKFFYCYYQPMGLGMEHDIVIATFCVAIGTPTLTMIVICLCKLRAKLSARRKHFKRFQSVM

Secondary structure (DSSP, 8-state):
--SSHHHHHHHHHHHHHHHHHTTSS----------EEEEEPBTT-PPTTPEEEEEEEE-TTHHHH-EE-SS--B-EEEEETTEEEEEEEEEETTTS-TT-S------PPSSSEEEEE-EEEEEPTTS-EEEEEPPPPTT-EEEEEEESSEEEE-S--SSSEESEE---SS-EEEEEEEE-SS-TTSPBP----S-EEEEE-SSS-PPPBTTEEEEEEEEE-S-S--EEEE----EETTTEEEEEEEEE-TTTHHHHHHHHHHHHTTS-HHHHHHHHHHHHHHHHHHHHHHHHTTSSS--